Protein AF-A0A1F3PUA3-F1 (afdb_monomer_lite)

Structure (mmCIF, N/CA/C/O backbone):
data_AF-A0A1F3PUA3-F1
#
_entry.id   AF-A0A1F3PUA3-F1
#
loop_
_atom_site.group_PDB
_atom_site.id
_atom_site.type_symbol
_atom_site.label_atom_id
_atom_site.label_alt_id
_atom_site.label_comp_id
_atom_site.label_asym_id
_atom_site.label_entity_id
_atom_site.label_seq_id
_atom_site.pdbx_PDB_ins_code
_atom_site.Cartn_x
_atom_site.Cartn_y
_atom_site.Cartn_z
_atom_site.occupancy
_atom_site.B_iso_or_equiv
_atom_site.auth_seq_id
_atom_site.auth_comp_id
_atom_site.auth_asym_id
_atom_site.auth_atom_id
_atom_site.pdbx_PDB_model_num
ATOM 1 N N . MET A 1 1 ? 78.210 9.223 18.759 1.00 44.56 1 MET A N 1
ATOM 2 C CA . MET A 1 1 ? 77.740 10.626 18.873 1.00 44.56 1 MET A CA 1
ATOM 3 C C . MET A 1 1 ? 76.234 10.676 18.616 1.00 44.56 1 MET A C 1
ATOM 5 O O . MET A 1 1 ? 75.826 10.558 17.470 1.00 44.56 1 MET A O 1
ATOM 9 N N . ALA A 1 2 ? 75.398 10.806 19.652 1.00 46.25 2 ALA A N 1
ATOM 10 C CA . ALA A 1 2 ? 73.941 10.909 19.503 1.00 46.25 2 ALA A CA 1
ATOM 11 C C . ALA A 1 2 ? 73.474 12.334 19.853 1.00 46.25 2 ALA A C 1
ATOM 13 O O . ALA A 1 2 ? 73.570 12.763 21.002 1.00 46.25 2 ALA A O 1
ATOM 14 N N . LYS A 1 3 ? 72.985 13.088 18.857 1.00 49.06 3 LYS A N 1
ATOM 15 C CA . LYS A 1 3 ? 72.379 14.416 19.055 1.00 49.06 3 LYS A CA 1
ATOM 16 C C . LYS A 1 3 ? 70.993 14.249 19.696 1.00 49.06 3 LYS A C 1
ATOM 18 O O . LYS A 1 3 ? 70.053 13.816 19.034 1.00 49.06 3 LYS A O 1
ATOM 23 N N . LYS A 1 4 ? 70.856 14.621 20.975 1.00 50.34 4 LYS A N 1
ATOM 24 C CA . LYS A 1 4 ? 69.556 14.754 21.662 1.00 50.34 4 LYS A CA 1
ATOM 25 C C . LYS A 1 4 ? 68.691 15.802 20.942 1.00 50.34 4 LYS A C 1
ATOM 27 O O . LYS A 1 4 ? 69.070 16.970 20.865 1.00 50.34 4 LYS A O 1
ATOM 32 N N . LYS A 1 5 ? 67.517 15.397 20.440 1.00 51.47 5 LYS A N 1
ATOM 33 C CA . LYS A 1 5 ? 66.468 16.312 19.956 1.00 51.47 5 LYS A CA 1
ATOM 34 C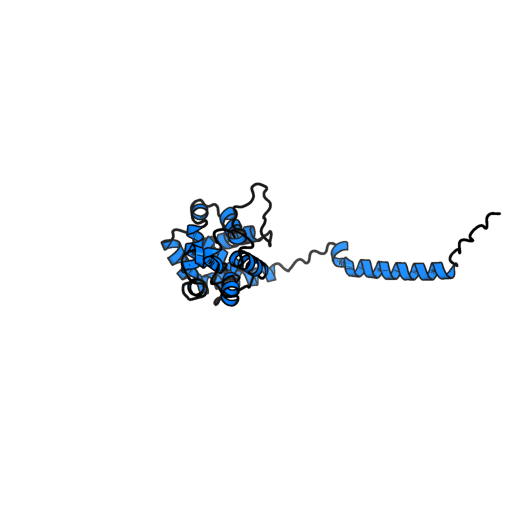 C . LYS A 1 5 ? 65.931 17.121 21.145 1.00 51.47 5 LYS A C 1
ATOM 36 O O . LYS A 1 5 ? 65.428 16.541 22.101 1.00 51.47 5 LYS A O 1
ATOM 41 N N . LYS A 1 6 ? 66.040 18.454 21.093 1.00 50.41 6 LYS A N 1
ATOM 42 C CA . LYS A 1 6 ? 65.408 19.359 22.065 1.00 50.41 6 LYS A CA 1
ATOM 43 C C . LYS A 1 6 ? 63.900 19.392 21.806 1.00 50.41 6 LYS A C 1
ATOM 45 O O . LYS A 1 6 ? 63.465 19.873 20.762 1.00 50.41 6 LYS A O 1
ATOM 50 N N . THR A 1 7 ? 63.107 18.898 22.747 1.00 54.19 7 THR A N 1
ATOM 51 C CA . THR A 1 7 ? 61.655 19.100 22.782 1.00 54.19 7 THR A CA 1
ATOM 52 C C . THR A 1 7 ? 61.362 20.565 23.113 1.00 54.19 7 THR A C 1
ATOM 54 O O . THR A 1 7 ? 61.752 21.057 24.172 1.00 54.19 7 THR A O 1
ATOM 57 N N . LYS A 1 8 ? 60.708 21.288 22.193 1.00 58.72 8 LYS A N 1
ATOM 58 C CA . LYS A 1 8 ? 60.197 22.645 22.444 1.00 58.72 8 LYS A CA 1
ATOM 59 C C . LYS A 1 8 ? 59.048 22.551 23.451 1.00 58.72 8 LYS A C 1
ATOM 61 O O . LYS A 1 8 ? 57.994 22.014 23.129 1.00 58.72 8 LYS A O 1
ATOM 66 N N . TYR A 1 9 ? 59.257 23.066 24.658 1.00 58.88 9 TYR A N 1
ATOM 67 C CA . TYR A 1 9 ? 58.189 23.256 25.636 1.00 58.88 9 TYR A CA 1
ATOM 68 C C . TYR A 1 9 ? 57.410 24.533 25.294 1.00 58.88 9 TYR A C 1
ATOM 70 O O . TYR A 1 9 ? 58.015 25.579 25.071 1.00 58.88 9 TYR A O 1
ATOM 78 N N . PHE A 1 10 ? 56.078 24.438 25.245 1.00 61.56 10 PHE A N 1
ATOM 79 C CA . PHE A 1 10 ? 55.171 25.577 25.050 1.00 61.56 10 PHE A CA 1
ATOM 80 C C . PHE A 1 10 ? 55.380 26.629 26.148 1.00 61.56 10 PHE A C 1
ATOM 82 O O . PHE A 1 10 ? 55.409 26.273 27.338 1.00 61.56 10 PHE A O 1
ATOM 89 N N . SER A 1 11 ? 55.511 27.902 25.755 1.00 73.31 11 SER A N 1
ATOM 90 C CA . SER A 1 11 ? 55.703 29.013 26.691 1.00 73.31 11 SER A CA 1
ATOM 91 C C . SER A 1 11 ? 54.452 29.227 27.551 1.00 73.31 11 SER A C 1
ATOM 93 O O . SER A 1 11 ? 53.361 28.745 27.236 1.00 73.31 11 SER A O 1
ATOM 95 N N . HIS A 1 12 ? 54.591 29.942 28.670 1.00 69.69 12 HIS A N 1
ATOM 96 C CA . HIS A 1 12 ? 53.460 30.195 29.566 1.00 69.69 12 HIS A CA 1
ATOM 97 C C . HIS A 1 12 ? 52.320 30.961 28.865 1.00 69.69 12 HIS A C 1
ATOM 99 O O . HIS A 1 12 ? 51.149 30.672 29.110 1.00 69.69 12 HIS A O 1
ATOM 105 N N . THR A 1 13 ? 52.658 31.868 27.943 1.00 72.75 13 THR A N 1
ATOM 106 C CA . THR A 1 13 ? 51.704 32.605 27.102 1.00 72.75 13 THR A CA 1
ATOM 107 C C . THR A 1 13 ? 50.962 31.672 26.145 1.00 72.75 13 THR A C 1
ATOM 109 O O . THR A 1 13 ? 49.737 31.740 26.058 1.00 72.75 13 THR A O 1
ATOM 112 N N . ASP A 1 14 ? 51.664 30.724 25.517 1.00 73.81 14 ASP A N 1
ATOM 113 C CA . ASP A 1 14 ? 51.045 29.774 24.582 1.00 73.81 14 ASP A CA 1
ATOM 114 C C . ASP A 1 14 ? 50.053 28.834 25.287 1.00 73.81 14 ASP A C 1
ATOM 116 O O . ASP A 1 14 ? 49.022 28.465 24.724 1.00 73.81 14 ASP A O 1
ATOM 120 N N . ARG A 1 15 ? 50.317 28.486 26.555 1.00 76.94 15 ARG A N 1
ATOM 121 C CA . ARG A 1 15 ? 49.386 27.690 27.375 1.00 76.94 15 ARG A CA 1
ATOM 122 C C . ARG A 1 15 ? 48.095 28.446 27.685 1.00 76.94 15 ARG A C 1
ATOM 124 O O . ARG A 1 15 ? 47.038 27.825 27.698 1.00 76.94 15 ARG A O 1
ATOM 131 N N . LYS A 1 16 ? 48.161 29.765 27.908 1.00 79.75 16 LYS A N 1
ATOM 132 C CA . LYS A 1 16 ? 46.966 30.597 28.150 1.00 79.75 16 LYS A CA 1
ATOM 133 C C . LYS A 1 16 ? 46.100 30.708 26.896 1.00 79.75 16 LYS A C 1
ATOM 135 O O . LYS A 1 16 ? 44.887 30.554 26.991 1.00 79.75 16 LYS A O 1
ATOM 140 N N . VAL A 1 17 ? 46.717 30.903 25.729 1.00 79.94 17 VAL A N 1
ATOM 141 C CA . VAL A 1 17 ? 46.001 30.955 24.441 1.00 79.94 17 VAL A CA 1
ATOM 142 C C . VAL A 1 17 ? 45.341 29.611 24.128 1.00 79.94 17 VAL A C 1
ATOM 144 O O . VAL A 1 17 ? 44.162 29.574 23.780 1.00 79.94 17 VAL A O 1
ATOM 147 N N . LEU A 1 18 ? 46.059 28.500 24.325 1.00 81.38 18 LEU A N 1
ATOM 148 C CA . LEU A 1 18 ? 45.505 27.159 24.136 1.00 81.38 18 LEU A CA 1
ATOM 149 C C . LEU A 1 18 ? 44.325 26.886 25.081 1.00 81.38 18 LEU A C 1
ATOM 151 O O . LEU A 1 18 ? 43.334 26.295 24.662 1.00 81.38 18 LEU A O 1
ATOM 155 N N . PHE A 1 19 ? 44.410 27.348 26.332 1.00 84.00 19 PHE A N 1
ATOM 156 C CA . PHE A 1 19 ? 43.325 27.207 27.300 1.00 84.00 19 PHE A CA 1
ATOM 157 C C . PHE A 1 19 ? 42.081 27.992 26.868 1.00 84.00 19 PHE A C 1
ATOM 159 O O . PHE A 1 19 ? 40.993 27.435 26.865 1.00 84.00 19 PHE A O 1
ATOM 166 N N . ILE A 1 20 ? 42.236 29.244 26.422 1.00 86.44 20 ILE A N 1
ATOM 167 C CA . ILE A 1 20 ? 41.118 30.061 25.917 1.00 86.44 20 ILE A CA 1
ATOM 168 C C . ILE A 1 20 ? 40.450 29.391 24.708 1.00 86.44 20 ILE A C 1
ATOM 170 O O . ILE A 1 20 ? 39.224 29.290 24.667 1.00 86.44 20 ILE A O 1
ATOM 174 N N . LEU A 1 21 ? 41.239 28.890 23.752 1.00 84.94 21 LEU A N 1
ATOM 175 C CA . LEU A 1 21 ? 40.714 28.195 22.573 1.00 84.94 21 LEU A CA 1
ATOM 176 C C . LEU A 1 21 ? 39.952 26.918 22.949 1.00 84.94 21 LEU A C 1
ATOM 178 O O . LEU A 1 21 ? 38.861 26.688 22.431 1.00 84.94 21 LEU A O 1
ATOM 182 N N . LEU A 1 22 ? 40.481 26.123 23.884 1.00 87.19 22 LEU A N 1
ATOM 183 C CA . LEU A 1 22 ? 39.793 24.934 24.395 1.00 87.19 22 LEU A CA 1
ATOM 184 C C . LEU A 1 22 ? 38.467 25.286 25.073 1.00 87.19 22 LEU A C 1
ATOM 186 O O . LEU A 1 22 ? 37.475 24.598 24.842 1.00 87.19 22 LEU A O 1
ATOM 190 N N . THR A 1 23 ? 38.416 26.369 25.852 1.00 84.12 23 THR A N 1
ATOM 191 C CA . THR A 1 23 ? 37.178 26.812 26.508 1.00 84.12 23 THR A CA 1
ATOM 192 C C . THR A 1 23 ? 36.130 27.259 25.491 1.00 84.12 23 THR A C 1
ATOM 194 O O . THR A 1 23 ? 34.966 26.897 25.626 1.00 84.12 23 THR A O 1
ATOM 197 N N . ILE A 1 24 ? 36.526 27.990 24.443 1.00 86.19 24 ILE A N 1
ATOM 198 C CA . ILE A 1 24 ? 35.606 28.416 23.373 1.00 86.19 24 ILE A CA 1
ATOM 199 C C . ILE A 1 24 ? 35.041 27.200 22.631 1.00 86.19 24 ILE A C 1
ATOM 201 O O . ILE A 1 24 ? 33.831 27.125 22.419 1.00 86.19 24 ILE A O 1
ATOM 205 N N . VAL A 1 25 ? 35.891 26.227 22.284 1.00 87.06 25 VAL A N 1
ATOM 206 C CA . VAL A 1 25 ? 35.454 24.979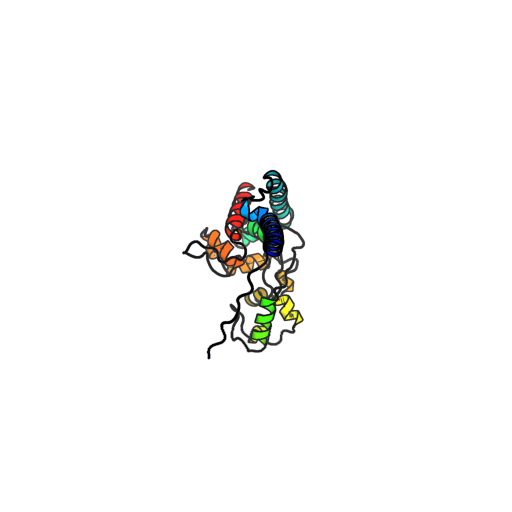 21.635 1.00 87.06 25 VAL A CA 1
ATOM 207 C C . VAL A 1 25 ? 34.502 24.202 22.543 1.00 87.06 25 VAL A C 1
ATOM 209 O O . VAL A 1 25 ? 33.465 23.742 22.076 1.00 87.06 25 VAL A O 1
ATOM 212 N N . LEU A 1 26 ? 34.807 24.095 23.839 1.00 84.25 26 LEU A N 1
ATOM 213 C CA . LEU A 1 26 ? 33.941 23.418 24.804 1.00 84.25 26 LEU A CA 1
ATOM 214 C C . LEU A 1 26 ? 32.567 24.098 24.900 1.00 84.25 26 LEU A C 1
ATOM 216 O O . LEU A 1 26 ? 31.550 23.411 24.882 1.00 84.25 26 LEU A O 1
ATOM 220 N N . VAL A 1 27 ? 32.526 25.433 24.952 1.00 85.06 27 VAL A N 1
ATOM 221 C CA . VAL A 1 27 ? 31.271 26.202 24.972 1.00 85.06 27 VAL A CA 1
ATOM 222 C C . VAL A 1 27 ? 30.464 25.962 23.697 1.00 85.06 27 VAL A C 1
ATOM 224 O O . VAL A 1 27 ? 29.263 25.722 23.792 1.00 85.06 27 VAL A O 1
ATOM 227 N N . PHE A 1 28 ? 31.109 25.958 22.527 1.00 80.94 28 PHE A N 1
ATOM 228 C CA . PHE A 1 28 ? 30.441 25.668 21.255 1.00 80.94 28 PHE A CA 1
ATOM 229 C C . PHE A 1 28 ? 29.866 24.251 21.218 1.00 80.94 28 PHE A C 1
ATOM 231 O O . PHE A 1 28 ? 28.703 24.066 20.877 1.00 80.94 28 PHE A O 1
ATOM 238 N N . VAL A 1 29 ? 30.647 23.254 21.645 1.00 82.00 29 VAL A N 1
ATOM 239 C CA . VAL A 1 29 ? 30.196 21.857 21.709 1.00 82.00 29 VAL A CA 1
ATOM 240 C C . VAL A 1 29 ? 29.019 21.707 22.673 1.00 82.00 29 VAL A C 1
ATOM 242 O O . VAL A 1 29 ? 28.049 21.033 22.337 1.00 82.00 29 VAL A O 1
ATOM 245 N N . VAL A 1 30 ? 29.060 22.344 23.847 1.00 80.75 30 VAL A N 1
ATOM 246 C CA . VAL A 1 30 ? 27.952 22.296 24.816 1.00 80.75 30 VAL A CA 1
ATOM 247 C C . VAL A 1 30 ? 26.714 23.025 24.295 1.00 80.75 30 VAL A C 1
ATOM 249 O O . VAL A 1 30 ? 25.604 22.555 24.527 1.00 80.75 30 VAL A O 1
ATOM 252 N N . TYR A 1 31 ? 26.884 24.141 23.584 1.00 78.06 31 TYR A N 1
ATOM 253 C CA . TYR A 1 31 ? 25.777 24.893 22.998 1.00 78.06 31 TYR A CA 1
ATOM 254 C C . TYR A 1 31 ? 25.091 24.110 21.870 1.00 78.06 31 TYR A C 1
ATOM 256 O O . TYR A 1 31 ? 23.879 23.904 21.930 1.00 78.06 31 TYR A O 1
ATOM 264 N N . ASP A 1 32 ? 25.858 23.595 20.906 1.00 74.06 32 ASP A N 1
ATOM 265 C CA . ASP A 1 32 ? 25.320 22.823 19.776 1.00 74.06 32 ASP A CA 1
ATOM 266 C C . ASP A 1 32 ? 24.698 21.495 20.222 1.00 74.06 32 ASP A C 1
ATOM 268 O O . ASP A 1 32 ? 23.743 21.011 19.618 1.00 74.06 32 ASP A O 1
ATOM 272 N N . ASN A 1 33 ? 25.202 20.912 21.313 1.00 73.38 33 ASN A N 1
ATOM 273 C CA . ASN A 1 33 ? 24.671 19.671 21.874 1.00 73.38 33 ASN A CA 1
ATOM 274 C C . ASN A 1 33 ? 23.756 19.910 23.079 1.00 73.38 33 ASN A C 1
ATOM 276 O O . ASN A 1 33 ? 23.458 18.960 23.803 1.00 73.38 33 ASN A O 1
ATOM 280 N N . ARG A 1 34 ? 23.291 21.144 23.315 1.00 72.88 34 ARG A N 1
ATOM 281 C CA . ARG A 1 34 ? 22.462 21.484 24.482 1.00 72.88 34 ARG A CA 1
ATOM 282 C C . ARG A 1 34 ? 21.206 20.614 24.550 1.00 72.88 34 ARG A C 1
ATOM 284 O O . ARG A 1 34 ? 20.893 20.069 25.603 1.00 72.88 34 ARG A O 1
ATOM 291 N N . ASP A 1 35 ? 20.524 20.418 23.428 1.00 66.38 35 ASP A N 1
ATOM 292 C CA . ASP A 1 35 ? 19.294 19.618 23.386 1.00 66.38 35 ASP A CA 1
ATOM 293 C C . ASP A 1 35 ? 19.549 18.137 23.727 1.00 66.38 35 ASP A C 1
ATOM 295 O O . ASP A 1 35 ? 18.724 17.491 24.375 1.00 66.38 35 ASP A O 1
ATOM 299 N N . PHE A 1 36 ? 20.725 17.619 23.357 1.00 66.62 36 PHE A N 1
ATOM 300 C CA . PHE A 1 36 ? 21.162 16.256 23.658 1.00 66.62 36 PHE A CA 1
ATOM 301 C C . PHE A 1 36 ? 21.650 16.104 25.110 1.00 66.62 36 PHE A C 1
ATOM 303 O O . PHE A 1 36 ? 21.267 15.155 25.791 1.00 66.62 36 PHE A O 1
ATOM 310 N N . LEU A 1 37 ? 22.453 17.053 25.606 1.00 60.53 37 LEU A N 1
ATOM 311 C CA . LEU A 1 37 ? 23.046 17.032 26.951 1.00 60.53 37 LEU A CA 1
ATOM 312 C C . LEU A 1 37 ? 22.021 17.282 28.062 1.00 60.53 37 LEU A C 1
ATOM 314 O O . LEU A 1 37 ? 22.136 16.699 29.137 1.00 60.53 37 LEU A O 1
ATOM 318 N N . PHE A 1 38 ? 21.017 18.126 27.814 1.00 66.75 38 PHE A N 1
ATOM 319 C CA . PHE A 1 38 ? 20.000 18.479 28.810 1.00 66.75 38 PHE A CA 1
ATOM 320 C C . PHE A 1 38 ? 18.704 17.670 28.677 1.00 66.75 38 PHE A C 1
ATOM 322 O O . PHE A 1 38 ? 17.735 17.957 29.376 1.00 66.75 38 PHE A O 1
ATOM 329 N N . GLY A 1 39 ? 18.674 16.651 27.808 1.00 51.25 39 GLY A N 1
ATOM 330 C CA . GLY A 1 39 ? 17.552 15.714 27.717 1.00 51.25 39 GLY A CA 1
ATOM 331 C C . GLY A 1 39 ? 16.205 16.384 27.432 1.00 51.25 39 GLY A C 1
ATOM 332 O O . GLY A 1 39 ? 15.164 15.861 27.837 1.00 51.25 39 GLY A O 1
ATOM 333 N N . ILE A 1 40 ? 16.205 17.535 26.750 1.00 50.94 40 ILE A N 1
ATOM 334 C CA . ILE A 1 40 ? 14.978 18.255 26.413 1.00 50.94 40 ILE A CA 1
ATOM 335 C C . ILE A 1 40 ? 14.295 17.481 25.284 1.00 50.94 40 ILE A C 1
ATOM 337 O O . ILE A 1 40 ? 14.482 17.747 24.097 1.00 50.94 40 ILE A O 1
ATOM 341 N N . LYS A 1 41 ? 13.463 16.499 25.646 1.00 50.06 41 LYS A N 1
ATOM 342 C CA . LYS A 1 41 ? 12.400 16.041 24.750 1.00 50.06 41 LYS A CA 1
ATOM 343 C C . LYS A 1 41 ? 11.561 17.275 24.435 1.00 50.06 41 LYS A C 1
ATOM 345 O O . LYS A 1 41 ? 10.916 17.808 25.332 1.00 50.06 41 LYS A O 1
ATOM 350 N N . LYS A 1 42 ? 11.545 17.726 23.177 1.00 47.06 42 LYS A N 1
ATOM 351 C CA . LYS A 1 42 ? 10.501 18.640 22.700 1.00 47.06 42 LYS A CA 1
ATOM 352 C C . LYS A 1 42 ? 9.158 17.943 22.912 1.00 47.06 42 LYS A C 1
ATOM 354 O O . LYS A 1 42 ? 8.743 17.118 22.101 1.00 47.06 42 LYS A O 1
ATOM 359 N N . THR A 1 43 ? 8.501 18.223 24.029 1.00 49.25 43 THR A N 1
ATOM 360 C CA . THR A 1 43 ? 7.109 17.850 24.239 1.00 49.25 43 THR A CA 1
ATOM 361 C C . THR A 1 43 ? 6.289 18.786 23.372 1.00 49.25 43 THR A C 1
ATOM 363 O O . THR A 1 43 ? 6.074 19.942 23.726 1.00 49.25 43 THR A O 1
ATOM 366 N N . VAL A 1 44 ? 5.904 18.298 22.193 1.00 50.06 44 VAL A N 1
ATOM 367 C CA . VAL A 1 44 ? 4.861 18.936 21.388 1.00 50.06 44 VAL A CA 1
ATOM 368 C C . VAL A 1 44 ? 3.616 19.034 22.279 1.00 50.06 44 VAL A C 1
ATOM 370 O O . VAL A 1 44 ? 3.234 18.007 22.851 1.00 50.06 44 VAL A O 1
ATOM 373 N N . PRO A 1 45 ? 3.026 20.229 22.455 1.00 42.88 45 PRO A N 1
ATOM 374 C CA . PRO A 1 45 ? 1.877 20.403 23.326 1.00 42.88 45 PRO A CA 1
ATOM 375 C C . PRO A 1 45 ? 0.732 19.479 22.897 1.00 42.88 45 PRO A C 1
ATOM 377 O O . PRO A 1 45 ? 0.407 19.351 21.717 1.00 42.88 45 PRO A O 1
ATOM 380 N N . GLU A 1 46 ? 0.121 18.816 23.875 1.00 47.78 46 GLU A N 1
ATOM 381 C CA . GLU A 1 46 ? -0.933 17.805 23.700 1.00 47.78 46 GLU A CA 1
ATOM 382 C C . GLU A 1 46 ? -2.157 18.349 22.931 1.00 47.78 46 GLU A C 1
ATOM 384 O O . GLU A 1 46 ? -2.865 17.615 22.243 1.00 47.78 46 GLU A O 1
ATOM 389 N N . THR A 1 47 ? -2.342 19.669 22.963 1.00 42.09 47 THR A N 1
ATOM 390 C CA . THR A 1 47 ? -3.392 20.416 22.263 1.00 42.09 47 THR A CA 1
ATOM 391 C C . THR A 1 47 ? -3.187 20.504 20.744 1.00 42.09 47 THR A C 1
ATOM 393 O O . THR A 1 47 ? -4.171 20.444 20.008 1.00 42.09 47 THR A O 1
ATOM 396 N N . GLU A 1 48 ? -1.948 20.551 20.238 1.00 44.19 48 GLU A N 1
ATOM 397 C CA . GLU A 1 48 ? -1.677 20.522 18.785 1.00 44.19 48 GLU A CA 1
ATOM 398 C C . GLU A 1 48 ? -1.885 19.123 18.185 1.00 44.19 48 GLU A C 1
ATOM 400 O O . GLU A 1 48 ? -2.274 18.988 17.022 1.00 44.19 48 GLU A O 1
ATOM 405 N N . LYS A 1 49 ? -1.691 18.064 18.983 1.00 45.44 49 LYS A N 1
ATOM 406 C CA . LYS A 1 49 ? -1.973 16.681 18.563 1.00 45.44 49 LYS A CA 1
ATOM 407 C C . LYS A 1 49 ? -3.466 16.433 18.331 1.00 45.44 49 LYS A C 1
ATOM 409 O O . LYS A 1 49 ? -3.811 15.730 17.383 1.00 45.44 49 LYS A O 1
ATOM 414 N N . ASN A 1 50 ? -4.339 17.012 19.158 1.00 45.00 50 ASN A N 1
ATOM 415 C CA . ASN A 1 50 ? -5.785 16.788 19.063 1.00 45.00 50 ASN A CA 1
ATOM 416 C C . ASN A 1 50 ? -6.436 17.527 17.882 1.00 45.00 50 ASN A C 1
ATOM 418 O O . ASN A 1 50 ? -7.269 16.943 17.192 1.00 45.00 50 ASN A O 1
ATOM 422 N N . TYR A 1 51 ? -5.996 18.751 17.564 1.00 42.06 51 TYR A N 1
ATOM 423 C CA . TYR A 1 51 ? -6.593 19.552 16.481 1.00 42.06 51 TYR A CA 1
ATOM 424 C C . TYR A 1 51 ? -6.384 18.937 15.077 1.00 42.06 51 TYR A C 1
ATOM 426 O O . TYR A 1 51 ? -7.198 19.113 14.166 1.00 42.06 51 TYR A O 1
ATOM 434 N N . ASN A 1 52 ? -5.310 18.159 14.893 1.00 59.97 52 ASN A N 1
ATOM 435 C CA . ASN A 1 52 ? -4.998 17.501 13.619 1.00 59.97 52 ASN A CA 1
ATOM 436 C C . ASN A 1 52 ? -5.595 16.081 13.502 1.00 59.97 52 ASN A C 1
ATOM 438 O O . ASN A 1 52 ? -5.763 15.560 12.400 1.00 59.97 52 ASN A O 1
ATOM 442 N N . HIS A 1 53 ? -5.930 15.439 14.627 1.00 60.50 53 HIS A N 1
ATOM 443 C CA . HIS A 1 53 ? -6.476 14.077 14.632 1.00 60.50 53 HIS A CA 1
ATOM 444 C C . HIS A 1 53 ? -7.982 14.036 14.377 1.00 60.50 53 HIS A C 1
ATOM 446 O O . HIS A 1 53 ? -8.429 13.248 13.543 1.00 60.50 53 HIS A O 1
ATOM 452 N N . GLU A 1 54 ? -8.754 14.912 15.021 1.00 61.44 54 GLU A N 1
ATOM 453 C CA . GLU A 1 54 ? -10.196 15.020 14.767 1.00 61.44 54 GLU A CA 1
ATOM 454 C C . GLU A 1 54 ? -10.459 15.440 13.312 1.00 61.44 54 GLU A C 1
ATOM 456 O O . GLU A 1 54 ? -11.288 14.854 12.614 1.00 61.44 54 GLU A O 1
ATOM 461 N N . SER A 1 55 ? -9.651 16.371 12.795 1.00 83.56 55 SER A N 1
ATOM 462 C CA . SER A 1 55 ? -9.700 16.759 11.384 1.00 83.56 55 SER A CA 1
ATOM 463 C C . SER A 1 55 ? -9.273 15.633 10.436 1.00 83.56 55 SER A C 1
ATOM 465 O O . SER A 1 55 ? -9.843 15.521 9.354 1.00 83.56 55 SER A O 1
ATOM 467 N N . LEU A 1 56 ? -8.336 14.753 10.815 1.00 92.94 56 LEU A N 1
ATOM 468 C CA . LEU A 1 56 ? -7.952 13.584 10.014 1.00 92.94 56 LEU A CA 1
ATOM 469 C C . LEU A 1 56 ? -9.082 12.555 9.893 1.00 92.94 56 LEU A C 1
ATOM 471 O O . LEU A 1 56 ? -9.380 12.106 8.780 1.00 92.94 56 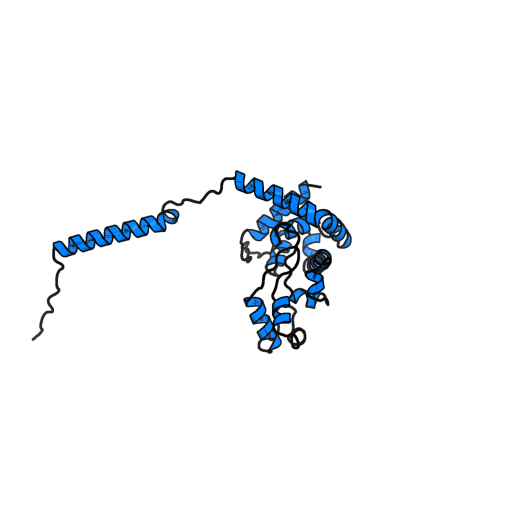LEU A O 1
ATOM 475 N N . ILE A 1 57 ? -9.690 12.183 11.018 1.00 94.75 57 ILE A N 1
ATOM 476 C CA . ILE A 1 57 ? -10.778 11.203 11.061 1.00 94.75 57 ILE A CA 1
ATOM 477 C C . ILE A 1 57 ? -11.984 11.731 10.275 1.00 94.75 57 ILE A C 1
ATOM 479 O O . ILE A 1 57 ? -12.422 11.079 9.325 1.00 94.75 57 ILE A O 1
ATOM 483 N N . ASN A 1 58 ? -12.429 12.956 10.577 1.00 94.50 58 ASN A N 1
ATOM 484 C CA . ASN A 1 58 ? -13.566 13.588 9.902 1.00 94.50 58 ASN A CA 1
ATOM 485 C C . ASN A 1 58 ? -13.325 13.747 8.397 1.00 94.50 58 ASN A C 1
ATOM 487 O O . ASN A 1 58 ? -14.208 13.462 7.591 1.00 94.50 58 ASN A O 1
ATOM 491 N N . ARG A 1 59 ? -12.113 14.146 7.992 1.00 95.62 59 ARG A N 1
ATOM 492 C CA . ARG A 1 59 ? -11.745 14.267 6.574 1.00 95.62 59 ARG A CA 1
ATOM 493 C C . ARG A 1 59 ? -11.763 12.921 5.857 1.00 95.62 59 ARG A C 1
ATOM 495 O O . ARG A 1 59 ? -12.233 12.846 4.725 1.00 95.62 59 ARG A O 1
ATOM 502 N N . THR A 1 60 ? -11.253 11.868 6.491 1.00 97.38 60 THR A N 1
ATOM 503 C CA . THR A 1 60 ? -11.256 10.518 5.908 1.00 97.38 60 THR A CA 1
ATOM 504 C C . THR A 1 60 ? -12.683 10.013 5.731 1.00 97.38 60 THR A C 1
ATOM 506 O O . THR A 1 60 ? -13.030 9.524 4.654 1.00 97.38 60 THR A O 1
ATOM 509 N N . GLU A 1 61 ? -13.521 10.195 6.752 1.00 96.75 61 GLU A N 1
ATOM 510 C CA . GLU A 1 61 ? -14.934 9.824 6.708 1.00 96.75 61 GLU A CA 1
ATOM 511 C C . GLU A 1 61 ? -15.675 10.593 5.607 1.00 96.75 61 GLU A C 1
ATOM 513 O O . GLU A 1 61 ? -16.335 9.991 4.762 1.00 96.75 61 GLU A O 1
ATOM 518 N N . HIS A 1 62 ? -15.479 11.912 5.538 1.00 96.44 62 HIS A N 1
ATOM 519 C CA . HIS A 1 62 ? -16.100 12.767 4.530 1.00 96.44 62 HIS A CA 1
ATOM 520 C C . HIS A 1 62 ? -15.703 12.387 3.094 1.00 96.44 62 HIS A C 1
ATOM 522 O O . HIS A 1 62 ? -16.558 12.286 2.215 1.00 96.44 62 HIS A O 1
ATOM 528 N N . ASN A 1 63 ? -14.410 12.158 2.844 1.00 96.69 63 ASN A N 1
ATOM 529 C CA . ASN A 1 63 ? -13.896 11.956 1.486 1.00 96.69 63 ASN A CA 1
ATOM 530 C C . ASN A 1 63 ? -14.061 10.527 0.957 1.00 96.69 63 ASN A C 1
ATOM 532 O O . ASN A 1 63 ? -14.167 10.335 -0.264 1.00 96.69 63 ASN A O 1
ATOM 536 N N . TYR A 1 64 ? -14.024 9.540 1.856 1.00 97.69 64 TYR A N 1
ATOM 537 C CA . TYR A 1 64 ? -13.907 8.126 1.501 1.00 97.69 64 TYR A CA 1
ATOM 538 C C . TYR A 1 64 ? -14.862 7.204 2.266 1.00 97.69 64 TYR A C 1
ATOM 540 O O . TYR A 1 64 ? -15.076 6.083 1.812 1.00 97.69 64 TYR A O 1
ATOM 548 N N . GLY A 1 65 ? -15.454 7.645 3.382 1.00 97.31 65 GLY A N 1
ATOM 549 C CA . GLY A 1 65 ? -16.186 6.793 4.325 1.00 97.31 65 GLY A CA 1
ATOM 550 C C . GLY A 1 65 ? -17.280 5.956 3.671 1.00 97.31 65 GLY A C 1
ATOM 551 O O . GLY A 1 65 ? -17.197 4.730 3.673 1.00 97.31 65 GLY A O 1
ATOM 552 N N . LYS A 1 66 ? -18.232 6.615 2.996 1.00 97.56 66 LYS A N 1
ATOM 553 C CA . LYS A 1 66 ? -19.365 5.952 2.323 1.00 97.56 66 LYS A CA 1
ATOM 554 C C . LYS A 1 66 ? -18.932 4.912 1.284 1.00 97.56 66 LYS A C 1
ATOM 556 O O . LYS A 1 66 ? -19.539 3.850 1.170 1.00 97.56 66 LYS A O 1
ATOM 561 N N . GLU A 1 67 ? -17.908 5.225 0.494 1.00 98.25 67 GLU A N 1
ATOM 562 C CA . GLU A 1 67 ? -17.429 4.316 -0.548 1.00 98.25 67 GLU A CA 1
ATOM 563 C C . GLU A 1 67 ? -16.637 3.149 0.047 1.00 98.25 67 GLU A C 1
ATOM 565 O O . GLU A 1 67 ? -16.824 2.007 -0.379 1.00 98.25 67 GLU A O 1
ATOM 570 N N . ILE A 1 68 ? -15.822 3.415 1.073 1.00 98.44 68 ILE A N 1
ATOM 571 C CA . ILE A 1 68 ? -15.133 2.375 1.835 1.00 98.44 68 ILE A CA 1
ATOM 572 C C . ILE A 1 68 ? -16.144 1.444 2.493 1.00 98.44 68 ILE A C 1
ATOM 574 O O . ILE A 1 68 ? -15.959 0.242 2.392 1.00 98.44 68 ILE A O 1
ATOM 578 N N . ASP A 1 69 ? -17.209 1.946 3.117 1.00 98.44 69 ASP A N 1
ATOM 579 C CA . ASP A 1 69 ? -18.200 1.097 3.790 1.00 98.44 69 ASP A CA 1
ATOM 580 C C . ASP A 1 69 ? -18.902 0.156 2.804 1.00 98.44 69 ASP A C 1
ATOM 582 O O . ASP A 1 69 ? -19.026 -1.043 3.070 1.00 98.44 69 ASP A O 1
ATOM 586 N N . ARG A 1 70 ? -19.280 0.668 1.625 1.00 98.56 70 ARG A N 1
ATOM 587 C CA . ARG A 1 70 ? -19.852 -0.153 0.547 1.00 98.56 70 ARG A CA 1
ATOM 588 C C . ARG A 1 70 ? -18.880 -1.250 0.104 1.00 98.56 70 ARG A C 1
ATOM 590 O O . ARG A 1 70 ? -19.233 -2.427 0.106 1.00 98.56 70 ARG A O 1
ATOM 597 N N . LEU A 1 71 ? -17.655 -0.871 -0.259 1.00 98.62 71 LEU A N 1
ATOM 598 C CA . LEU A 1 71 ? -16.646 -1.805 -0.766 1.00 98.62 71 LEU A CA 1
ATOM 599 C C . LEU A 1 71 ? -16.185 -2.794 0.313 1.00 98.62 71 LEU A C 1
ATOM 601 O O . LEU A 1 71 ? -15.974 -3.969 0.035 1.00 98.62 71 LEU A O 1
ATOM 605 N N . ALA A 1 72 ? -16.073 -2.350 1.561 1.00 98.50 72 ALA A N 1
ATOM 606 C CA . ALA A 1 72 ? -15.791 -3.206 2.704 1.00 98.50 72 ALA A CA 1
ATOM 607 C C . ALA A 1 72 ? -16.853 -4.301 2.845 1.00 98.50 72 ALA A C 1
ATOM 609 O O . ALA A 1 72 ? -16.493 -5.456 3.055 1.00 98.50 72 ALA A O 1
ATOM 610 N N . GLY A 1 73 ? -18.135 -3.961 2.664 1.00 98.38 73 GLY A N 1
ATOM 611 C CA . GLY A 1 73 ? -19.228 -4.932 2.610 1.00 98.38 73 GLY A CA 1
ATOM 612 C C . GLY A 1 73 ? -19.079 -5.926 1.456 1.00 98.38 73 GLY A C 1
ATOM 613 O O . GLY A 1 73 ? -19.126 -7.132 1.685 1.00 98.38 73 GLY A O 1
ATOM 614 N N . GLU A 1 74 ? -18.823 -5.437 0.239 1.00 98.44 74 GLU A N 1
ATOM 615 C CA . GLU A 1 74 ? -18.663 -6.271 -0.968 1.00 98.44 74 GLU A CA 1
ATOM 616 C C . GLU A 1 74 ? -17.505 -7.268 -0.859 1.00 98.44 74 GLU A C 1
ATOM 618 O O . GLU A 1 74 ? -17.648 -8.438 -1.208 1.00 98.44 74 GLU A O 1
ATOM 623 N N . PHE A 1 75 ? -16.362 -6.822 -0.337 1.00 98.31 75 PHE A N 1
ATOM 624 C CA . PHE A 1 75 ? -15.200 -7.679 -0.126 1.00 98.31 75 PHE A CA 1
ATOM 625 C C . PHE A 1 75 ? -15.243 -8.400 1.228 1.00 98.31 75 PHE A C 1
ATOM 627 O O . PHE A 1 75 ? -14.370 -9.216 1.494 1.00 98.31 75 PHE A O 1
ATOM 634 N N . GLY A 1 76 ? -16.201 -8.134 2.119 1.00 98.31 76 GLY A N 1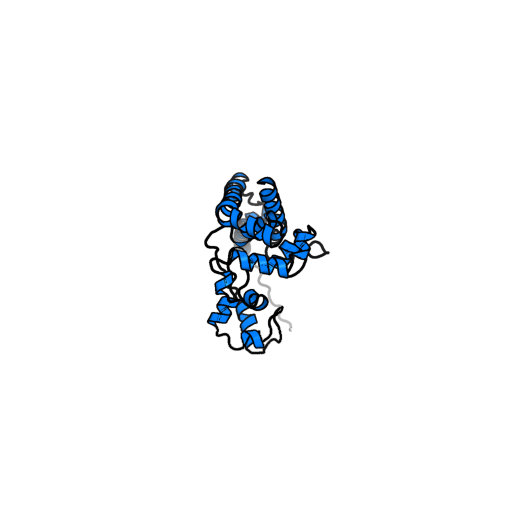
ATOM 635 C CA . GLY A 1 76 ? -16.255 -8.681 3.484 1.00 98.31 76 GLY A CA 1
ATOM 636 C C . GLY A 1 76 ? -15.064 -8.292 4.381 1.00 98.31 76 GLY A C 1
ATOM 637 O O . GLY A 1 76 ? -14.643 -9.080 5.234 1.00 98.31 76 GLY A O 1
ATOM 638 N N . LEU A 1 77 ? -14.460 -7.127 4.150 1.00 98.56 77 LEU A N 1
ATOM 639 C CA . LEU A 1 77 ? -13.308 -6.625 4.902 1.00 98.56 77 LEU A CA 1
ATOM 640 C C . LEU A 1 77 ? -13.736 -5.628 5.997 1.00 98.56 77 LEU A C 1
ATOM 642 O O . LEU A 1 77 ? -14.795 -5.013 5.893 1.00 98.56 77 LEU A O 1
ATOM 646 N N . PRO A 1 78 ? -12.929 -5.411 7.052 1.00 98.38 78 PRO A N 1
ATOM 647 C CA . PRO A 1 78 ? -13.262 -4.445 8.094 1.00 98.38 78 PRO A CA 1
ATOM 648 C C . PRO A 1 78 ? -13.141 -3.006 7.576 1.00 98.38 78 PRO A C 1
ATOM 650 O O . PRO A 1 78 ? -12.038 -2.517 7.328 1.00 98.38 78 PRO A O 1
ATOM 653 N N . ALA A 1 79 ? -14.267 -2.295 7.474 1.00 98.44 79 ALA A N 1
ATOM 654 C CA . ALA A 1 79 ? -14.284 -0.903 7.018 1.00 98.44 79 ALA A CA 1
ATOM 655 C C . ALA A 1 79 ? -13.387 0.015 7.868 1.00 98.44 79 ALA A C 1
ATOM 657 O O . ALA A 1 79 ? -12.640 0.821 7.324 1.00 98.44 79 ALA A O 1
ATOM 658 N N . ALA A 1 80 ? -13.385 -0.162 9.194 1.00 98.44 80 ALA A N 1
ATOM 659 C CA . ALA A 1 80 ? -12.559 0.634 10.103 1.00 98.44 80 ALA A CA 1
ATOM 660 C C . ALA A 1 80 ? -11.054 0.482 9.826 1.00 98.44 80 ALA A C 1
ATOM 662 O O . ALA A 1 80 ? -10.321 1.467 9.865 1.00 98.44 80 ALA A O 1
ATOM 663 N N . TYR A 1 81 ? -10.599 -0.726 9.472 1.00 98.69 81 TYR A N 1
ATOM 664 C CA . TYR A 1 81 ? -9.217 -0.952 9.047 1.00 98.69 81 TYR A CA 1
ATOM 665 C C . TYR A 1 81 ? -8.905 -0.189 7.753 1.00 98.69 81 TYR A C 1
ATOM 667 O O . TYR A 1 81 ? -7.880 0.481 7.660 1.00 98.69 81 TYR A O 1
ATOM 675 N N . LEU A 1 82 ? -9.796 -0.258 6.759 1.00 98.75 82 LEU A N 1
ATOM 676 C CA . LEU A 1 82 ? -9.601 0.415 5.472 1.00 98.75 82 LEU A CA 1
ATOM 677 C C . LEU A 1 82 ? -9.575 1.945 5.623 1.00 98.75 82 LEU A C 1
ATOM 679 O O . LEU A 1 82 ? -8.699 2.592 5.052 1.00 98.75 82 LEU A O 1
ATOM 683 N N . LYS A 1 83 ? -10.472 2.519 6.435 1.00 98.56 83 LYS A N 1
ATOM 684 C CA . LYS A 1 83 ? -10.475 3.957 6.763 1.00 98.56 83 LYS A CA 1
ATOM 685 C C . LYS A 1 83 ? -9.191 4.363 7.491 1.00 98.56 83 LYS A C 1
ATOM 687 O O . LYS A 1 83 ? -8.545 5.332 7.099 1.00 98.56 83 LYS A O 1
ATOM 692 N N . ALA A 1 84 ? -8.764 3.583 8.485 1.00 98.31 84 ALA A N 1
ATOM 693 C CA . ALA A 1 84 ? -7.508 3.817 9.198 1.00 98.31 84 ALA A CA 1
ATOM 694 C C . ALA A 1 84 ? -6.291 3.790 8.269 1.00 98.31 84 ALA A C 1
ATOM 696 O O . ALA A 1 84 ? -5.399 4.629 8.391 1.00 98.31 84 ALA A O 1
ATOM 697 N N . LEU A 1 85 ? -6.273 2.863 7.314 1.00 98.50 85 LEU A N 1
ATOM 698 C CA . LEU A 1 85 ? -5.202 2.769 6.337 1.00 98.50 85 LEU A CA 1
ATOM 699 C C . LEU A 1 85 ? -5.175 3.985 5.401 1.00 98.50 85 LEU A C 1
ATOM 701 O O . LEU A 1 85 ? -4.117 4.570 5.215 1.00 98.50 85 LEU A O 1
ATOM 705 N N . VAL A 1 86 ? -6.321 4.441 4.888 1.00 98.38 86 VAL A N 1
ATOM 706 C CA . VAL A 1 86 ? -6.397 5.684 4.090 1.00 98.38 86 VAL A CA 1
ATOM 707 C C . VAL A 1 86 ? -5.935 6.907 4.890 1.00 98.38 86 VAL A C 1
ATOM 709 O O . VAL A 1 86 ? -5.221 7.771 4.373 1.00 98.38 86 VAL A O 1
ATOM 712 N N . ALA A 1 87 ? -6.307 6.980 6.169 1.00 97.50 87 ALA A N 1
ATOM 713 C CA . ALA A 1 87 ? -5.848 8.037 7.061 1.00 97.50 87 ALA A CA 1
ATOM 714 C C . ALA A 1 87 ? -4.319 8.009 7.254 1.00 97.50 87 ALA A C 1
ATOM 716 O O . ALA A 1 87 ? -3.698 9.068 7.277 1.00 97.50 87 ALA A O 1
ATOM 717 N N . LEU A 1 88 ? -3.697 6.829 7.344 1.00 96.19 88 LEU A N 1
ATOM 718 C CA . LEU A 1 88 ? -2.237 6.700 7.421 1.00 96.19 88 LEU A CA 1
ATOM 719 C C . LEU A 1 88 ? -1.531 7.040 6.106 1.00 96.19 88 LEU A C 1
ATOM 721 O O . LEU A 1 88 ? -0.515 7.732 6.116 1.00 96.19 88 LEU A O 1
ATOM 725 N N . GLU A 1 89 ? -2.044 6.526 4.991 1.00 96.88 89 GLU A N 1
ATOM 726 C CA . GLU A 1 89 ? -1.341 6.536 3.707 1.00 96.88 89 GLU A CA 1
ATOM 727 C C . GLU A 1 89 ? -1.460 7.878 2.981 1.00 96.88 89 GLU A C 1
ATOM 729 O O . GLU A 1 89 ? -0.509 8.341 2.350 1.00 96.88 89 GLU A O 1
ATOM 734 N N . CYS A 1 90 ? -2.615 8.542 3.075 1.00 95.56 90 CYS A N 1
ATOM 735 C CA . CYS A 1 90 ? -2.842 9.807 2.376 1.00 95.56 90 CYS A CA 1
ATOM 736 C C . CYS A 1 90 ? -3.454 10.900 3.254 1.00 95.56 90 CYS A C 1
ATOM 738 O O . CYS A 1 90 ? -3.948 11.903 2.730 1.00 95.56 90 CYS A O 1
ATOM 740 N N . SER A 1 91 ? -3.463 10.725 4.578 1.00 95.62 91 SER A N 1
ATOM 741 C CA . SER A 1 91 ? -4.072 11.672 5.519 1.00 95.62 91 SER A CA 1
ATOM 742 C C . SER A 1 91 ? -5.558 11.937 5.242 1.00 95.62 91 SER A C 1
ATOM 744 O O . SER A 1 91 ? -6.060 13.010 5.570 1.00 95.62 91 SER A O 1
ATOM 746 N N . GLY A 1 92 ? -6.267 11.019 4.573 1.00 95.38 92 GLY A N 1
ATOM 747 C CA . GLY A 1 92 ? -7.648 11.242 4.128 1.00 95.38 92 GLY A CA 1
ATOM 748 C C . GLY A 1 92 ? -7.811 12.318 3.042 1.00 95.38 92 GLY A C 1
ATOM 749 O O . GLY A 1 92 ? -8.935 12.714 2.743 1.00 95.38 92 GLY A O 1
ATOM 750 N N . MET A 1 93 ? -6.727 12.812 2.434 1.00 94.38 93 MET A N 1
ATOM 751 C CA . MET A 1 93 ? -6.773 13.829 1.375 1.00 94.38 93 MET A CA 1
ATOM 752 C C . MET A 1 93 ? -7.373 13.285 0.079 1.00 94.38 93 MET A C 1
ATOM 754 O O . MET A 1 93 ? -7.048 12.170 -0.323 1.00 94.38 93 MET A O 1
ATOM 758 N N . LYS A 1 94 ? -8.191 14.098 -0.601 1.00 92.62 94 LYS A N 1
ATOM 759 C CA . LYS A 1 94 ? -8.752 13.831 -1.932 1.00 92.62 94 LYS A CA 1
ATOM 760 C C . LYS A 1 94 ? -8.561 15.087 -2.809 1.00 92.62 94 LYS A C 1
ATOM 762 O O . LYS A 1 94 ? -9.077 16.134 -2.430 1.00 92.62 94 LYS A O 1
ATOM 767 N N . PRO A 1 95 ? -7.815 15.026 -3.931 1.00 92.75 95 PRO A N 1
ATOM 768 C CA . PRO A 1 95 ? -7.105 13.855 -4.444 1.00 92.75 95 PRO A CA 1
ATOM 769 C C . PRO A 1 95 ? -5.936 13.427 -3.530 1.00 92.75 95 PRO A C 1
ATOM 771 O O . PRO A 1 95 ? -5.356 14.268 -2.838 1.00 92.75 95 PRO A O 1
ATOM 774 N N . PRO A 1 96 ? -5.581 12.130 -3.509 1.00 93.31 96 PRO A N 1
ATOM 775 C CA . PRO A 1 96 ? -4.435 11.644 -2.749 1.00 93.31 96 PRO A CA 1
ATOM 776 C C . PRO A 1 96 ? -3.114 12.096 -3.390 1.00 93.31 96 PRO A C 1
ATOM 778 O O . PRO A 1 96 ? -3.008 12.243 -4.610 1.00 93.31 96 PRO A O 1
ATOM 781 N N . GLY A 1 97 ? -2.086 12.285 -2.560 1.00 92.44 97 GLY A N 1
ATOM 782 C CA . GLY A 1 97 ? -0.722 12.537 -3.028 1.00 92.44 97 GLY A CA 1
ATOM 783 C C . GLY A 1 97 ? -0.113 11.327 -3.745 1.00 92.44 97 GLY A C 1
ATOM 784 O O . GLY A 1 97 ? -0.658 10.225 -3.729 1.00 92.44 97 GLY A O 1
ATOM 785 N N . THR A 1 98 ? 1.049 11.523 -4.366 1.00 95.94 98 THR A N 1
ATOM 786 C CA . THR A 1 98 ? 1.819 10.440 -4.998 1.00 95.94 98 THR A CA 1
ATOM 787 C C . THR A 1 98 ? 3.283 10.558 -4.619 1.00 95.94 98 THR A C 1
ATOM 789 O O . THR A 1 98 ? 3.768 11.654 -4.316 1.00 95.94 98 THR A O 1
ATOM 792 N N . ARG A 1 99 ? 4.007 9.438 -4.637 1.00 96.38 99 ARG A N 1
ATOM 793 C CA . ARG A 1 99 ? 5.426 9.424 -4.280 1.00 96.38 99 ARG A CA 1
ATOM 794 C C . ARG A 1 99 ? 6.219 8.517 -5.204 1.00 96.38 99 ARG A C 1
ATOM 796 O O . ARG A 1 99 ? 5.983 7.317 -5.286 1.00 96.38 99 ARG A O 1
ATOM 803 N N . PHE A 1 100 ? 7.192 9.106 -5.894 1.00 97.38 100 PHE A N 1
ATOM 804 C CA . PHE A 1 100 ? 8.129 8.374 -6.739 1.00 97.38 100 PHE A CA 1
ATOM 805 C C . PHE A 1 100 ? 9.257 7.749 -5.912 1.00 97.38 100 PHE A C 1
ATOM 807 O O . PHE A 1 100 ? 10.015 8.447 -5.234 1.00 97.38 100 PHE A O 1
ATOM 814 N N . GLU A 1 101 ? 9.438 6.438 -6.052 1.00 96.50 101 GLU A N 1
ATOM 815 C CA . GLU A 1 101 ? 10.485 5.683 -5.375 1.00 96.50 101 GLU A CA 1
ATOM 816 C C . GLU A 1 101 ? 11.682 5.420 -6.287 1.00 96.50 101 GLU A C 1
ATOM 818 O O . GLU A 1 101 ? 11.754 4.435 -7.031 1.00 96.50 101 GLU A O 1
ATOM 823 N N . ARG A 1 102 ? 12.707 6.273 -6.175 1.00 97.31 102 ARG A N 1
ATOM 824 C CA . ARG A 1 102 ? 13.938 6.164 -6.980 1.00 97.31 102 ARG A CA 1
ATOM 825 C C . ARG A 1 102 ? 14.589 4.780 -6.882 1.00 97.31 102 ARG A C 1
ATOM 827 O O . ARG A 1 102 ? 15.162 4.293 -7.859 1.00 97.31 102 ARG A O 1
ATOM 834 N N . HIS A 1 103 ? 14.544 4.154 -5.708 1.00 95.94 103 HIS A N 1
ATOM 835 C CA . HIS A 1 103 ? 15.136 2.837 -5.493 1.00 95.94 103 HIS A CA 1
ATOM 836 C C . HIS A 1 103 ? 14.332 1.724 -6.191 1.00 95.94 103 HIS A C 1
ATOM 838 O O . HIS A 1 103 ? 14.934 0.841 -6.808 1.00 95.94 103 HIS A O 1
ATOM 844 N N . VAL A 1 104 ? 12.996 1.810 -6.188 1.00 96.00 104 VAL A N 1
ATOM 845 C CA . VAL A 1 104 ? 12.100 0.912 -6.936 1.00 96.00 104 VAL A CA 1
ATOM 846 C C . VAL A 1 104 ? 12.336 1.055 -8.435 1.00 96.00 104 VAL A C 1
ATOM 848 O O . VAL A 1 104 ? 12.564 0.057 -9.113 1.00 96.00 104 VAL A O 1
ATOM 851 N N . PHE A 1 105 ? 12.401 2.286 -8.947 1.00 97.75 105 PHE A N 1
ATOM 852 C CA . PHE A 1 105 ? 12.691 2.556 -10.358 1.00 97.75 105 PHE A CA 1
ATOM 853 C C . PHE A 1 105 ? 14.001 1.908 -10.821 1.00 97.75 105 PHE A C 1
ATOM 855 O O . PHE A 1 105 ? 14.042 1.211 -11.836 1.00 97.75 105 PHE A O 1
ATOM 862 N N . LYS A 1 106 ? 15.079 2.070 -10.038 1.00 97.56 106 LYS A N 1
ATOM 863 C CA . LYS A 1 106 ? 16.372 1.427 -10.323 1.00 97.56 106 LYS A CA 1
ATOM 864 C C . LYS A 1 106 ? 16.260 -0.101 -10.356 1.00 97.56 106 LYS A C 1
ATOM 866 O O . LYS A 1 106 ? 16.901 -0.731 -11.198 1.00 97.56 106 LYS A O 1
ATOM 871 N N . ARG A 1 107 ? 15.473 -0.706 -9.459 1.00 96.31 107 ARG A N 1
ATOM 872 C CA . ARG A 1 107 ? 15.236 -2.162 -9.445 1.00 96.31 107 ARG A CA 1
ATOM 873 C C . ARG A 1 107 ? 14.421 -2.619 -10.654 1.00 96.31 107 ARG A C 1
ATOM 875 O O . ARG A 1 107 ? 14.807 -3.601 -11.278 1.00 96.31 107 ARG A O 1
ATOM 882 N N . LEU A 1 108 ? 13.377 -1.885 -11.034 1.00 96.19 108 LEU A N 1
ATOM 883 C CA . LEU A 1 108 ? 12.576 -2.177 -12.224 1.00 96.19 108 LEU A CA 1
ATOM 884 C C . LEU A 1 108 ? 13.404 -2.090 -13.514 1.00 96.19 108 LEU A C 1
ATOM 886 O O . LEU A 1 108 ? 13.297 -2.977 -14.356 1.00 96.19 108 LEU A O 1
ATOM 890 N N . LYS A 1 109 ? 14.303 -1.101 -13.635 1.00 97.06 109 LYS A N 1
ATOM 891 C CA . LYS A 1 109 ? 15.270 -1.043 -14.748 1.00 97.06 109 LYS A CA 1
ATOM 892 C C . LYS A 1 109 ? 16.161 -2.280 -14.783 1.00 97.06 109 LYS A C 1
ATOM 894 O O . LYS A 1 109 ? 16.285 -2.908 -15.825 1.00 97.06 109 LYS A O 1
ATOM 899 N N . LYS A 1 110 ? 16.722 -2.689 -13.638 1.00 96.50 110 LYS A N 1
ATOM 900 C CA . LYS A 1 110 ? 17.515 -3.928 -13.557 1.00 96.50 110 LYS A CA 1
ATOM 901 C C . LYS A 1 110 ? 16.706 -5.161 -13.973 1.00 96.50 110 LYS A C 1
ATOM 903 O O . LYS A 1 110 ? 17.270 -6.030 -14.628 1.00 96.50 110 LYS A O 1
ATOM 908 N N . LEU A 1 111 ? 15.426 -5.244 -13.601 1.00 95.69 111 LEU A N 1
ATOM 909 C CA . LEU A 1 111 ? 14.549 -6.355 -13.980 1.00 95.69 111 LEU A CA 1
ATOM 910 C C . LEU A 1 111 ? 14.284 -6.372 -15.489 1.00 95.69 111 LEU A C 1
ATOM 912 O O . LEU A 1 111 ? 14.440 -7.415 -16.114 1.00 95.69 111 LEU A O 1
ATOM 916 N N . ARG A 1 112 ? 13.929 -5.222 -16.076 1.00 95.69 112 ARG A N 1
ATOM 917 C CA . ARG A 1 112 ? 13.733 -5.067 -17.526 1.00 95.69 112 ARG A CA 1
ATOM 918 C C . ARG A 1 112 ? 14.989 -5.442 -18.305 1.00 95.69 112 ARG A C 1
ATOM 920 O O . ARG A 1 112 ? 14.903 -6.192 -19.269 1.00 95.69 112 ARG A O 1
ATOM 927 N N . ASP A 1 113 ? 16.141 -4.954 -17.855 1.00 95.06 113 ASP A N 1
ATOM 928 C CA . ASP A 1 113 ? 17.436 -5.172 -18.503 1.00 95.06 113 ASP A CA 1
ATOM 929 C C . ASP A 1 113 ? 17.996 -6.594 -18.247 1.00 95.06 113 ASP A C 1
ATOM 931 O O . ASP A 1 113 ? 19.136 -6.880 -18.607 1.00 95.06 113 ASP A O 1
ATOM 935 N N . GLY A 1 114 ? 17.250 -7.478 -17.568 1.00 94.38 114 GLY A N 1
ATOM 936 C CA . GLY A 1 114 ? 17.663 -8.858 -17.280 1.00 94.38 114 GLY A CA 1
ATOM 937 C C . GLY A 1 114 ? 18.779 -9.004 -16.237 1.00 94.38 114 GLY A C 1
ATOM 938 O O . GLY A 1 114 ? 19.289 -10.102 -16.036 1.00 94.38 114 GLY A O 1
ATOM 939 N N . LYS A 1 115 ? 19.154 -7.924 -15.540 1.00 95.50 115 LYS A N 1
ATOM 940 C CA . LYS A 1 115 ? 20.215 -7.910 -14.511 1.00 95.50 115 LYS A CA 1
ATOM 941 C C . LYS A 1 115 ? 19.779 -8.532 -13.185 1.00 95.50 115 LYS A C 1
ATOM 943 O O . LYS A 1 115 ? 20.619 -8.866 -12.356 1.00 95.50 115 LYS A O 1
ATOM 948 N N . ILE A 1 116 ? 18.472 -8.634 -12.959 1.00 94.38 116 ILE A N 1
ATOM 949 C CA . ILE A 1 116 ? 17.871 -9.428 -11.884 1.00 94.38 116 ILE A CA 1
ATOM 950 C C . ILE A 1 116 ? 16.752 -10.274 -12.488 1.00 94.38 116 ILE A C 1
ATOM 952 O O . ILE A 1 116 ? 16.071 -9.834 -13.412 1.00 94.38 116 ILE A O 1
ATOM 956 N N . SER A 1 117 ? 16.551 -11.481 -11.965 1.00 88.25 117 SER A N 1
ATOM 957 C CA . SER A 1 117 ? 15.571 -12.427 -12.513 1.00 88.25 117 SER A CA 1
ATOM 958 C C . SER A 1 117 ? 14.141 -12.177 -12.027 1.00 88.25 117 SER A C 1
ATOM 960 O O . SER A 1 117 ? 13.187 -12.504 -12.734 1.00 88.25 117 SER A O 1
ATOM 962 N N . LYS A 1 118 ? 13.981 -11.594 -10.830 1.00 89.62 118 LYS A N 1
ATOM 963 C CA . LYS A 1 118 ? 12.679 -11.318 -10.211 1.00 89.62 118 LYS A CA 1
ATOM 964 C C . LYS A 1 118 ? 12.703 -10.115 -9.270 1.00 89.62 118 LYS A C 1
ATOM 966 O O . LYS A 1 118 ? 13.733 -9.794 -8.672 1.00 89.62 118 LYS A O 1
ATOM 971 N N . MET A 1 119 ? 11.541 -9.496 -9.095 1.00 88.56 119 MET A N 1
ATOM 972 C CA . MET A 1 119 ? 11.258 -8.520 -8.042 1.00 88.56 119 MET A CA 1
ATOM 973 C C . MET A 1 119 ? 9.858 -8.801 -7.507 1.00 88.56 119 MET A C 1
ATOM 975 O O . MET A 1 119 ? 8.887 -8.589 -8.223 1.00 88.56 119 MET A O 1
ATOM 979 N N . GLU A 1 120 ? 9.759 -9.285 -6.267 1.00 85.94 120 GLU A N 1
ATOM 980 C CA . GLU A 1 12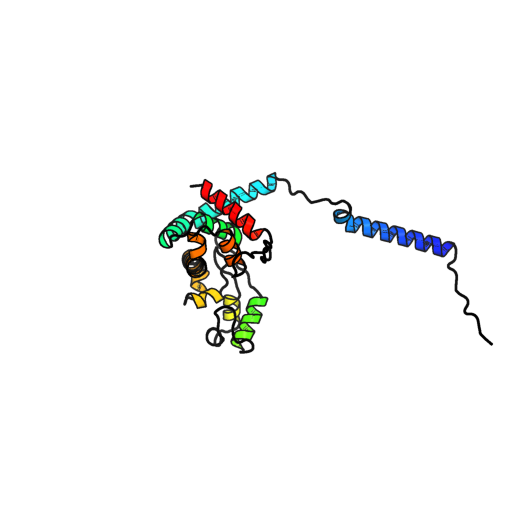0 ? 8.497 -9.807 -5.722 1.00 85.94 120 GLU A CA 1
ATOM 981 C C . GLU A 1 120 ? 7.882 -10.822 -6.704 1.00 85.94 120 GLU A C 1
ATOM 983 O O . GLU A 1 120 ? 8.541 -11.807 -7.042 1.00 85.94 120 GLU A O 1
ATOM 988 N N . ASN A 1 121 ? 6.680 -10.546 -7.216 1.00 82.19 121 ASN A N 1
ATOM 989 C CA . ASN A 1 121 ? 5.976 -11.382 -8.190 1.00 82.19 121 ASN A CA 1
ATOM 990 C C . ASN A 1 121 ? 6.220 -10.966 -9.655 1.00 82.19 121 ASN A C 1
ATOM 992 O O . ASN A 1 121 ? 5.674 -11.578 -10.571 1.00 82.19 121 ASN A O 1
ATOM 996 N N . LEU A 1 122 ? 7.040 -9.938 -9.903 1.00 87.75 122 LEU A N 1
ATOM 997 C CA . LEU A 1 122 ? 7.366 -9.465 -11.248 1.00 87.75 122 LEU A CA 1
ATOM 998 C C . LEU A 1 122 ? 8.511 -10.272 -11.857 1.00 87.75 122 LEU A C 1
ATOM 1000 O O . LEU A 1 122 ? 9.546 -10.508 -11.220 1.00 87.75 122 LEU A O 1
ATOM 1004 N N . LYS A 1 123 ? 8.351 -10.603 -13.138 1.00 88.12 123 LYS A N 1
ATOM 1005 C CA . LYS A 1 123 ? 9.384 -11.209 -13.985 1.00 88.12 123 LYS A CA 1
ATOM 1006 C C . LYS A 1 123 ? 9.823 -10.217 -15.058 1.00 88.12 123 LYS A C 1
ATOM 1008 O O . LYS A 1 123 ? 9.091 -9.291 -15.401 1.00 88.12 123 LYS A O 1
ATOM 1013 N N . MET A 1 124 ? 11.004 -10.439 -15.630 1.00 88.44 124 MET A N 1
ATOM 1014 C CA . MET A 1 124 ? 11.524 -9.621 -16.735 1.00 88.44 124 MET A CA 1
ATOM 1015 C C . MET A 1 124 ? 10.527 -9.527 -17.900 1.00 88.44 124 MET A C 1
ATOM 1017 O O . MET A 1 124 ? 10.317 -8.443 -18.438 1.00 88.44 124 MET A O 1
ATOM 1021 N N . THR A 1 125 ? 9.843 -10.626 -18.231 1.00 86.06 125 THR A N 1
ATOM 1022 C CA . THR A 1 125 ? 8.844 -10.688 -19.312 1.00 86.06 125 THR A CA 1
ATOM 1023 C C . THR A 1 125 ? 7.703 -9.686 -19.150 1.00 86.06 125 THR A C 1
ATOM 1025 O O . THR A 1 125 ? 7.177 -9.213 -20.150 1.00 86.06 125 THR A O 1
ATOM 1028 N N . THR A 1 126 ? 7.353 -9.317 -17.917 1.00 84.12 126 THR A N 1
ATOM 1029 C CA . THR A 1 126 ? 6.318 -8.321 -17.623 1.00 84.12 126 THR A CA 1
ATOM 1030 C C . THR A 1 126 ? 6.739 -6.908 -18.025 1.00 84.12 126 THR A C 1
ATOM 1032 O O . THR A 1 126 ? 5.925 -6.126 -18.502 1.00 84.12 126 THR A O 1
ATOM 1035 N N . VAL A 1 127 ? 8.006 -6.556 -17.797 1.00 88.88 127 VAL A N 1
ATOM 1036 C CA . VAL A 1 127 ? 8.487 -5.168 -17.899 1.00 88.88 127 VAL A CA 1
ATOM 1037 C C . VAL A 1 127 ? 9.416 -4.933 -19.089 1.00 88.88 127 VAL A C 1
ATOM 1039 O O . VAL A 1 127 ? 9.827 -3.798 -19.312 1.00 88.88 127 VAL A O 1
ATOM 1042 N N . LYS A 1 128 ? 9.730 -5.978 -19.870 1.00 90.19 128 LYS A N 1
ATOM 1043 C CA . LYS A 1 128 ? 10.699 -5.960 -20.981 1.00 90.19 128 LYS A CA 1
ATOM 1044 C C . LYS A 1 128 ? 10.465 -4.817 -21.975 1.00 90.19 128 LYS A C 1
ATOM 1046 O O . LYS A 1 128 ? 11.423 -4.180 -22.397 1.00 90.19 128 LYS A O 1
ATOM 1051 N N . ASN A 1 129 ? 9.202 -4.537 -22.297 1.00 89.12 129 ASN A N 1
ATOM 1052 C CA . ASN A 1 129 ? 8.814 -3.535 -23.296 1.00 89.12 129 ASN A CA 1
ATOM 1053 C C . ASN A 1 129 ? 8.372 -2.198 -22.675 1.00 89.12 129 ASN A C 1
ATOM 1055 O O . ASN A 1 129 ? 7.842 -1.337 -23.373 1.00 89.12 129 ASN A O 1
ATOM 1059 N N . VAL A 1 130 ? 8.558 -2.013 -21.365 1.00 91.69 130 VAL A N 1
ATOM 1060 C CA . VAL A 1 130 ? 8.145 -0.791 -20.668 1.00 91.69 130 VAL A CA 1
ATOM 1061 C C . VAL A 1 130 ? 9.260 0.256 -20.764 1.00 91.69 130 VAL A C 1
ATOM 1063 O O . VAL A 1 130 ? 10.400 0.029 -20.340 1.00 91.69 130 VAL A O 1
ATOM 1066 N N . ASN A 1 131 ? 8.927 1.420 -21.326 1.00 94.50 131 ASN A N 1
ATOM 1067 C CA . ASN A 1 131 ? 9.843 2.556 -21.422 1.00 94.50 131 ASN A CA 1
ATOM 1068 C C . ASN A 1 131 ? 10.111 3.190 -20.042 1.00 94.50 131 ASN A C 1
ATOM 1070 O O . ASN A 1 131 ? 9.460 2.866 -19.048 1.00 94.50 131 ASN A O 1
ATOM 1074 N N . ASP A 1 132 ? 11.086 4.097 -19.957 1.00 96.19 132 ASP A N 1
ATOM 1075 C CA . ASP A 1 132 ? 11.482 4.687 -18.671 1.00 96.19 132 ASP A CA 1
ATOM 1076 C C . ASP A 1 132 ? 10.334 5.462 -17.993 1.00 96.19 132 ASP A C 1
ATOM 1078 O O . ASP A 1 132 ? 10.234 5.426 -16.770 1.00 96.19 132 ASP A O 1
ATOM 1082 N N . ASP A 1 133 ? 9.419 6.088 -18.734 1.00 95.75 133 ASP A N 1
ATOM 1083 C CA . ASP A 1 133 ? 8.265 6.773 -18.133 1.00 95.75 133 ASP A CA 1
ATOM 1084 C C . ASP A 1 133 ? 7.218 5.795 -17.587 1.00 95.75 133 ASP A C 1
ATOM 1086 O O . ASP A 1 133 ? 6.696 5.985 -16.487 1.00 95.75 133 ASP A O 1
ATOM 1090 N N . GLY A 1 134 ? 6.982 4.683 -18.282 1.00 94.62 134 GLY A N 1
ATOM 1091 C CA . GLY A 1 134 ? 6.199 3.568 -17.762 1.00 94.62 134 GLY A CA 1
ATOM 1092 C C . GLY A 1 134 ? 6.829 2.988 -16.495 1.00 94.62 134 GLY A C 1
ATOM 1093 O O . GLY A 1 134 ? 6.137 2.789 -15.500 1.00 94.62 134 GLY A O 1
ATOM 1094 N N . LEU A 1 135 ? 8.154 2.807 -16.470 1.00 95.62 135 LEU A N 1
ATOM 1095 C CA . LEU A 1 135 ? 8.858 2.347 -15.271 1.00 95.62 135 LEU A CA 1
ATOM 1096 C C . LEU A 1 135 ? 8.770 3.356 -14.117 1.00 95.62 135 LEU A C 1
ATOM 1098 O O . LEU A 1 135 ? 8.682 2.929 -12.966 1.00 95.62 135 LEU A O 1
ATOM 1102 N N . LYS A 1 136 ? 8.771 4.670 -14.390 1.00 97.62 136 LYS A N 1
ATOM 1103 C CA . LYS A 1 136 ? 8.515 5.691 -13.359 1.00 97.62 136 LYS A CA 1
ATOM 1104 C C . LYS A 1 136 ? 7.107 5.545 -12.792 1.00 97.62 136 LYS A C 1
ATOM 1106 O O . LYS A 1 136 ? 6.971 5.514 -11.577 1.00 97.62 136 LYS A O 1
ATOM 1111 N N . ASN A 1 137 ? 6.094 5.370 -13.642 1.00 96.31 137 ASN A N 1
ATOM 1112 C CA . ASN A 1 137 ? 4.714 5.154 -13.195 1.00 96.31 137 ASN A CA 1
ATOM 1113 C C . ASN A 1 137 ? 4.575 3.899 -12.323 1.00 96.31 137 ASN A C 1
ATOM 1115 O O . ASN A 1 137 ? 3.920 3.942 -11.283 1.00 96.31 137 ASN A O 1
ATOM 1119 N N . LEU A 1 138 ? 5.241 2.802 -12.698 1.00 95.50 138 LEU A N 1
ATOM 1120 C CA . LEU A 1 138 ? 5.288 1.575 -11.896 1.00 95.50 138 LEU A CA 1
ATOM 1121 C C . LEU A 1 138 ? 6.059 1.758 -10.574 1.00 95.50 138 LEU A C 1
ATOM 1123 O O . LEU A 1 138 ? 5.794 1.057 -9.599 1.00 95.50 138 LEU A O 1
ATOM 1127 N N . ALA A 1 139 ? 7.004 2.697 -10.526 1.00 96.81 139 ALA A N 1
ATOM 1128 C CA . ALA A 1 139 ? 7.793 3.039 -9.344 1.00 96.81 139 ALA A CA 1
ATOM 1129 C C . ALA A 1 139 ? 7.179 4.149 -8.475 1.00 96.81 139 ALA A C 1
ATOM 1131 O O . ALA A 1 139 ? 7.839 4.606 -7.545 1.00 96.81 139 ALA A O 1
ATOM 1132 N N . THR A 1 140 ? 5.959 4.592 -8.760 1.00 97.50 140 THR A N 1
ATOM 1133 C CA . THR A 1 140 ? 5.250 5.608 -7.975 1.00 97.50 140 THR A CA 1
ATOM 1134 C C . THR A 1 140 ? 4.123 4.958 -7.178 1.00 97.50 140 THR A C 1
ATOM 1136 O O . THR A 1 140 ? 3.488 4.033 -7.681 1.00 97.50 140 THR A O 1
ATOM 1139 N N . SER A 1 141 ? 3.883 5.407 -5.946 1.00 97.00 141 SER A N 1
ATOM 1140 C CA . SER A 1 141 ? 2.682 5.063 -5.176 1.00 97.00 141 SER A CA 1
ATOM 1141 C C . SER A 1 141 ? 1.483 5.906 -5.616 1.00 97.00 141 SER A C 1
ATOM 1143 O O . SER A 1 141 ? 1.611 7.113 -5.850 1.00 97.00 141 SER A O 1
ATOM 1145 N N . TRP A 1 142 ? 0.312 5.278 -5.720 1.00 97.06 142 TRP A N 1
ATOM 1146 C CA . TRP A 1 142 ? -0.910 5.902 -6.224 1.00 97.06 142 TRP A CA 1
ATOM 1147 C C . TRP A 1 142 ? -2.106 5.644 -5.312 1.00 97.06 142 TRP A C 1
ATOM 1149 O O . TRP A 1 142 ? -2.199 4.612 -4.643 1.00 97.06 142 TRP A O 1
ATOM 1159 N N . GLY A 1 143 ? -3.057 6.575 -5.352 1.00 96.38 143 GLY A N 1
ATOM 1160 C CA . GLY A 1 143 ? -4.367 6.403 -4.742 1.00 96.38 143 GLY A CA 1
ATOM 1161 C C . GLY A 1 143 ? -4.381 6.515 -3.210 1.00 96.38 143 GLY A C 1
ATOM 1162 O O . GLY A 1 143 ? -3.352 6.771 -2.575 1.00 96.38 143 GLY A O 1
ATOM 1163 N N . PRO A 1 144 ? -5.563 6.327 -2.599 1.00 97.19 144 PRO A N 1
ATOM 1164 C CA . PRO A 1 144 ? -5.764 6.525 -1.161 1.00 97.19 144 PRO A CA 1
ATOM 1165 C C . PRO A 1 144 ? -4.972 5.551 -0.281 1.00 97.19 144 PRO A C 1
ATOM 1167 O O . PRO A 1 144 ? -4.625 5.885 0.843 1.00 97.19 144 PRO A O 1
ATOM 1170 N N . PHE A 1 145 ? -4.649 4.368 -0.808 1.00 97.62 145 PHE A N 1
ATOM 1171 C CA . PHE A 1 145 ? -3.845 3.346 -0.130 1.00 97.62 145 PHE A CA 1
ATOM 1172 C C . PHE A 1 145 ? -2.362 3.373 -0.529 1.00 97.62 145 PHE A C 1
ATOM 1174 O O . PHE A 1 145 ? -1.655 2.415 -0.254 1.00 97.62 145 PHE A O 1
ATOM 1181 N N . GLN A 1 146 ? -1.904 4.398 -1.262 1.00 97.19 146 GLN A N 1
ATOM 1182 C CA . GLN A 1 146 ? -0.511 4.528 -1.719 1.00 97.19 146 GLN A CA 1
ATOM 1183 C C . GLN A 1 146 ? 0.069 3.243 -2.346 1.00 97.19 146 GLN A C 1
ATOM 1185 O O . GLN A 1 146 ? 1.230 2.881 -2.141 1.00 97.19 146 GLN A O 1
ATOM 1190 N N . LEU A 1 147 ? -0.717 2.558 -3.182 1.00 95.50 147 LEU A N 1
ATOM 1191 C CA . LEU A 1 147 ? -0.263 1.333 -3.831 1.00 95.50 147 LEU A CA 1
ATOM 1192 C C . LEU A 1 147 ? 0.825 1.631 -4.854 1.00 95.50 147 LEU A C 1
ATOM 1194 O O . LEU A 1 147 ? 0.646 2.443 -5.764 1.00 95.50 147 LEU A O 1
ATOM 1198 N N . MET A 1 148 ? 1.941 0.914 -4.749 1.00 95.56 148 MET A N 1
ATOM 1199 C CA . MET A 1 148 ? 3.005 0.985 -5.743 1.00 95.56 148 MET A CA 1
ATOM 1200 C C . MET A 1 148 ? 2.491 0.587 -7.128 1.00 95.56 148 MET A C 1
ATOM 1202 O O . MET A 1 148 ? 1.859 -0.456 -7.289 1.00 95.56 148 MET A O 1
ATOM 1206 N N . GLY A 1 149 ? 2.828 1.376 -8.147 1.00 95.56 149 GLY A N 1
ATOM 1207 C CA . GLY A 1 149 ? 2.307 1.216 -9.500 1.00 95.56 149 GLY A CA 1
ATOM 1208 C C . GLY A 1 149 ? 2.511 -0.182 -10.076 1.00 95.56 149 GLY A C 1
ATOM 1209 O O . GLY A 1 149 ? 1.617 -0.730 -10.710 1.00 95.56 149 GLY A O 1
ATOM 1210 N N . TYR A 1 150 ? 3.647 -0.817 -9.784 1.00 94.00 150 TYR A N 1
ATOM 1211 C CA . TYR A 1 150 ? 3.941 -2.173 -10.244 1.00 94.00 150 TYR A CA 1
ATOM 1212 C C . TYR A 1 150 ? 2.983 -3.246 -9.704 1.00 94.00 150 TYR A C 1
ATOM 1214 O O . TYR A 1 150 ? 2.925 -4.338 -10.272 1.00 94.00 150 TYR A O 1
ATOM 1222 N N . LYS A 1 151 ? 2.207 -2.965 -8.647 1.00 93.00 151 LYS A N 1
ATOM 1223 C CA . LYS A 1 151 ? 1.165 -3.876 -8.148 1.00 93.00 151 LYS A CA 1
ATOM 1224 C C . LYS A 1 151 ? 0.022 -4.044 -9.156 1.00 93.00 151 LYS A C 1
ATOM 1226 O O . LYS A 1 151 ? -0.622 -5.089 -9.137 1.00 93.00 151 LYS A O 1
ATOM 1231 N N . CYS A 1 152 ? -0.179 -3.094 -10.080 1.00 90.44 152 CYS A N 1
ATOM 1232 C CA . CYS A 1 152 ? -1.194 -3.203 -11.136 1.00 90.44 152 CYS A CA 1
ATOM 1233 C C . CYS A 1 152 ? -0.983 -4.448 -12.014 1.00 90.44 152 CYS A C 1
ATOM 1235 O O . CYS A 1 152 ? -1.944 -5.095 -12.420 1.00 90.44 152 CYS A O 1
ATOM 1237 N N . VAL A 1 153 ? 0.277 -4.858 -12.206 1.00 85.94 153 VAL A N 1
ATOM 1238 C CA . VAL A 1 153 ? 0.634 -6.078 -12.938 1.00 85.94 153 VAL A CA 1
ATOM 1239 C C . VAL A 1 153 ? 0.001 -7.310 -12.301 1.00 85.94 153 VAL A C 1
ATOM 1241 O O . VAL A 1 153 ? -0.527 -8.160 -13.009 1.00 85.94 153 VAL A O 1
ATOM 1244 N N . ILE A 1 154 ? 0.068 -7.418 -10.971 1.00 81.25 154 ILE A N 1
ATOM 1245 C CA . ILE A 1 154 ? -0.448 -8.579 -10.230 1.00 81.25 154 ILE A CA 1
ATOM 1246 C C . ILE A 1 154 ? -1.968 -8.678 -10.400 1.00 81.25 154 ILE A C 1
ATOM 1248 O O . ILE A 1 154 ? -2.519 -9.772 -10.440 1.00 81.25 154 ILE A O 1
ATOM 1252 N N . LEU A 1 155 ? -2.635 -7.533 -10.532 1.00 86.50 155 LEU A N 1
ATOM 1253 C CA . LEU A 1 155 ? -4.082 -7.433 -10.693 1.00 86.50 155 LEU A CA 1
ATOM 1254 C C . LEU A 1 155 ? -4.542 -7.579 -12.151 1.00 86.50 155 LEU A C 1
ATOM 1256 O O . LEU A 1 155 ? -5.746 -7.651 -12.385 1.00 86.50 155 LEU A O 1
ATOM 1260 N N . GLY A 1 156 ? -3.617 -7.601 -13.117 1.00 88.19 156 GLY A N 1
ATOM 1261 C CA . GLY A 1 156 ? -3.947 -7.582 -14.543 1.00 88.19 156 GLY A CA 1
ATOM 1262 C C . GLY A 1 156 ? -4.570 -6.261 -15.009 1.00 88.19 156 GLY A C 1
ATOM 1263 O O . GLY A 1 156 ? -5.387 -6.273 -15.924 1.00 88.19 156 GLY A O 1
ATOM 1264 N N . ILE A 1 157 ? -4.210 -5.140 -14.372 1.00 90.38 157 ILE A N 1
ATOM 1265 C CA . ILE A 1 157 ? -4.742 -3.798 -14.664 1.00 90.38 157 ILE A CA 1
ATOM 1266 C C . ILE A 1 157 ? -3.624 -2.799 -14.979 1.00 90.38 157 ILE A C 1
ATOM 1268 O O . ILE A 1 157 ? -2.430 -3.102 -14.857 1.00 90.38 157 ILE A O 1
ATOM 1272 N N . TYR A 1 158 ? -4.002 -1.576 -15.343 1.00 89.88 158 TYR A N 1
ATOM 1273 C CA . TYR A 1 158 ? -3.075 -0.495 -15.656 1.00 89.88 158 TYR A CA 1
ATOM 1274 C C . TYR A 1 158 ? -2.936 0.492 -14.490 1.00 89.88 158 TYR A C 1
ATOM 1276 O O . TYR A 1 158 ? -3.759 0.566 -13.583 1.00 89.88 158 TYR A O 1
ATOM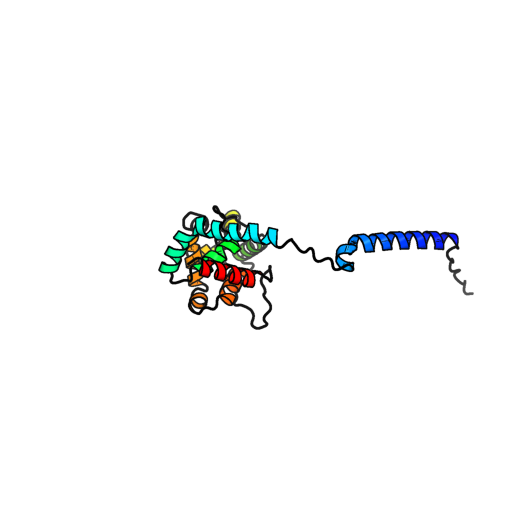 1284 N N . VAL A 1 159 ? -1.889 1.321 -14.523 1.00 90.62 159 VAL A N 1
ATOM 1285 C CA . VAL A 1 159 ? -1.683 2.373 -13.506 1.00 90.62 159 VAL A CA 1
ATOM 1286 C C . VAL A 1 159 ? -2.853 3.367 -13.464 1.00 90.62 159 VAL A C 1
ATOM 1288 O O . VAL A 1 159 ? -3.140 3.931 -12.410 1.00 90.62 159 VAL A O 1
ATOM 1291 N N . VAL A 1 160 ? -3.558 3.571 -14.585 1.00 88.69 160 VAL A N 1
ATOM 1292 C CA . VAL A 1 160 ? -4.732 4.458 -14.631 1.00 88.69 160 VAL A CA 1
ATOM 1293 C C . VAL A 1 160 ? -5.831 4.015 -13.659 1.00 88.69 160 VAL A C 1
ATOM 1295 O O . VAL A 1 160 ? -6.472 4.863 -13.044 1.00 88.69 160 VAL A O 1
ATOM 1298 N N . ASP A 1 161 ? -5.967 2.708 -13.438 1.00 90.19 161 ASP A N 1
ATOM 1299 C CA . ASP A 1 161 ? -7.008 2.119 -12.598 1.00 90.19 161 ASP A CA 1
ATOM 1300 C C . ASP A 1 161 ? -6.788 2.388 -11.101 1.00 90.19 161 ASP A C 1
ATOM 1302 O O . ASP A 1 161 ? -7.744 2.569 -10.352 1.00 90.19 161 ASP A O 1
ATOM 1306 N N . ILE A 1 162 ? -5.526 2.479 -10.667 1.00 91.19 162 ILE A N 1
ATOM 1307 C CA . ILE A 1 162 ? -5.144 2.733 -9.264 1.00 91.19 162 ILE A CA 1
ATOM 1308 C C . ILE A 1 162 ? -4.875 4.212 -8.955 1.00 91.19 162 ILE A C 1
ATOM 1310 O O . ILE A 1 162 ? -4.694 4.565 -7.791 1.00 91.19 162 ILE A O 1
ATOM 1314 N N . ARG A 1 163 ? -4.856 5.089 -9.971 1.00 90.81 163 ARG A N 1
ATOM 1315 C CA . ARG A 1 163 ? -4.737 6.551 -9.792 1.00 90.81 163 ARG A CA 1
ATOM 1316 C C . ARG A 1 163 ? -6.044 7.316 -10.021 1.00 90.81 163 ARG A C 1
ATOM 1318 O O . ARG A 1 163 ? -6.124 8.468 -9.616 1.00 90.81 163 ARG A O 1
ATOM 1325 N N . GLY A 1 164 ? -6.999 6.721 -10.737 1.00 85.94 164 GLY A N 1
ATOM 1326 C CA . GLY A 1 164 ? -8.255 7.361 -11.131 1.00 85.94 164 GLY A CA 1
ATOM 1327 C C . GLY A 1 164 ? -9.403 7.104 -10.156 1.00 85.94 164 GLY A C 1
ATOM 1328 O O . GLY A 1 164 ? -9.195 6.727 -9.000 1.00 85.94 164 GLY A O 1
ATOM 1329 N N . ASP A 1 165 ? -10.625 7.261 -10.658 1.00 88.81 165 ASP A N 1
ATOM 1330 C CA . ASP A 1 165 ? -11.857 7.173 -9.861 1.00 88.81 165 ASP A CA 1
ATOM 1331 C C . ASP A 1 165 ? -12.052 5.795 -9.210 1.00 88.81 165 ASP A C 1
ATOM 1333 O O . ASP A 1 165 ? -12.573 5.695 -8.107 1.00 88.81 165 ASP A O 1
ATOM 1337 N N . ASN A 1 166 ? -11.528 4.733 -9.831 1.00 91.94 166 ASN A N 1
ATOM 1338 C CA . ASN A 1 166 ? -11.601 3.362 -9.313 1.00 91.94 166 ASN A CA 1
ATOM 1339 C C . ASN A 1 166 ? -10.471 3.001 -8.327 1.00 91.94 166 ASN A C 1
ATOM 1341 O O . ASN A 1 166 ? -10.326 1.832 -7.955 1.00 91.94 166 ASN A O 1
ATOM 1345 N N . SER A 1 167 ? -9.658 3.974 -7.900 1.00 95.38 167 SER A N 1
ATOM 1346 C CA . SER A 1 167 ? -8.480 3.728 -7.057 1.00 95.38 167 SER A CA 1
ATOM 1347 C C . SER A 1 167 ? -8.813 3.063 -5.717 1.00 95.38 167 SER A C 1
ATOM 1349 O O . SER A 1 167 ? -8.042 2.218 -5.258 1.00 95.38 167 SER A O 1
ATOM 1351 N N . LEU A 1 168 ? -9.971 3.367 -5.117 1.00 97.31 168 LEU A N 1
ATOM 1352 C CA . LEU A 1 168 ? -10.444 2.675 -3.914 1.00 97.31 168 LEU A CA 1
ATOM 1353 C C . LEU A 1 168 ? -10.758 1.202 -4.186 1.00 97.31 168 LEU A C 1
ATOM 1355 O O . LEU A 1 168 ? -10.260 0.337 -3.469 1.00 97.31 168 LEU A O 1
ATOM 1359 N N . TYR A 1 169 ? -11.540 0.908 -5.228 1.00 97.94 169 TYR A N 1
ATOM 1360 C CA . TYR A 1 169 ? -11.921 -0.462 -5.581 1.00 97.94 169 TYR A CA 1
ATOM 1361 C C . TYR A 1 169 ? -10.695 -1.342 -5.835 1.00 97.94 169 TYR A C 1
ATOM 1363 O O . TYR A 1 169 ? -10.543 -2.399 -5.219 1.00 97.94 169 TYR A O 1
ATOM 1371 N N . TRP A 1 170 ? -9.781 -0.897 -6.701 1.00 97.69 170 TRP A N 1
ATOM 1372 C CA . TRP A 1 170 ? -8.578 -1.671 -7.013 1.00 97.69 170 TRP A CA 1
ATOM 1373 C C . TRP A 1 170 ? -7.611 -1.749 -5.834 1.00 97.69 170 TRP A C 1
ATOM 1375 O O . TRP A 1 170 ? -6.966 -2.782 -5.642 1.00 97.69 170 TRP A O 1
ATOM 1385 N N . GLY A 1 171 ? -7.572 -0.698 -5.012 1.00 97.56 171 GLY A N 1
ATOM 1386 C CA . GLY A 1 171 ? -6.894 -0.686 -3.725 1.00 97.56 171 GLY A CA 1
ATOM 1387 C C . GLY A 1 171 ? -7.358 -1.811 -2.806 1.00 97.56 171 GLY A C 1
ATOM 1388 O O . GLY A 1 171 ? -6.571 -2.667 -2.405 1.00 97.56 171 GLY A O 1
ATOM 1389 N N . ILE A 1 172 ? -8.661 -1.849 -2.537 1.00 98.44 172 ILE A N 1
ATOM 1390 C CA . ILE A 1 172 ? -9.297 -2.836 -1.659 1.00 98.44 172 ILE A CA 1
ATOM 1391 C C . ILE A 1 172 ? -9.176 -4.247 -2.239 1.00 98.44 172 ILE A C 1
ATOM 1393 O O . ILE A 1 172 ? -8.858 -5.179 -1.504 1.00 98.44 172 ILE A O 1
ATOM 1397 N N . LYS A 1 173 ? -9.330 -4.413 -3.556 1.00 97.94 173 LYS A N 1
ATOM 1398 C CA . LYS A 1 173 ? -9.131 -5.709 -4.215 1.00 97.94 173 LYS A CA 1
ATOM 1399 C C . LYS A 1 173 ? -7.707 -6.235 -4.037 1.00 97.94 173 LYS A C 1
ATOM 1401 O O . LYS A 1 173 ? -7.517 -7.421 -3.779 1.00 97.94 173 LYS A O 1
ATOM 1406 N N . TRP A 1 174 ? -6.697 -5.373 -4.156 1.00 96.88 174 TRP A N 1
ATOM 1407 C CA . TRP A 1 174 ? -5.312 -5.770 -3.899 1.00 96.88 174 TRP A CA 1
ATOM 1408 C C . TRP A 1 174 ? -5.088 -6.176 -2.441 1.00 96.88 174 TRP A C 1
ATOM 1410 O O . TRP A 1 174 ? -4.430 -7.187 -2.180 1.00 96.88 174 TRP A O 1
ATOM 1420 N N . ILE A 1 175 ? -5.656 -5.412 -1.506 1.00 97.88 175 ILE A N 1
ATOM 1421 C CA . ILE A 1 175 ? -5.618 -5.703 -0.069 1.00 97.88 175 ILE A CA 1
ATOM 1422 C C . ILE A 1 175 ? -6.234 -7.076 0.214 1.00 97.88 175 ILE A C 1
ATOM 1424 O O . ILE A 1 175 ? -5.610 -7.898 0.887 1.00 97.88 175 ILE A O 1
ATOM 1428 N N . ASP A 1 176 ? -7.415 -7.347 -0.343 1.00 98.12 176 ASP A N 1
ATOM 1429 C CA . ASP A 1 176 ? -8.116 -8.618 -0.174 1.00 98.12 176 ASP A CA 1
ATOM 1430 C C . ASP A 1 176 ? -7.268 -9.805 -0.648 1.00 98.12 176 ASP A C 1
ATOM 1432 O O . ASP A 1 176 ? -6.999 -10.734 0.118 1.00 98.12 176 ASP A O 1
ATOM 1436 N N . LEU A 1 177 ? -6.753 -9.718 -1.878 1.00 95.69 177 LEU A N 1
ATOM 1437 C CA . LEU A 1 177 ? -5.929 -10.763 -2.486 1.00 95.69 177 LEU A CA 1
ATOM 1438 C C . LEU A 1 177 ? -4.609 -11.002 -1.744 1.00 95.69 177 LEU A C 1
ATOM 1440 O O . LEU A 1 177 ? -4.104 -12.123 -1.738 1.00 95.69 177 LEU A O 1
ATOM 1444 N N . THR A 1 178 ? -4.027 -9.958 -1.150 1.00 94.88 178 THR A N 1
ATOM 1445 C CA . THR A 1 178 ? -2.687 -10.040 -0.551 1.00 94.88 178 THR A CA 1
ATOM 1446 C C . THR A 1 178 ? -2.740 -10.460 0.914 1.00 94.88 178 THR A C 1
ATOM 1448 O O . THR A 1 178 ? -1.935 -11.281 1.352 1.00 94.88 178 THR A O 1
ATOM 1451 N N . TYR A 1 179 ? -3.668 -9.896 1.690 1.00 97.31 179 TYR A N 1
ATOM 1452 C CA . TYR A 1 179 ? -3.748 -10.138 3.131 1.00 97.31 179 TYR A CA 1
ATOM 1453 C C . TYR A 1 179 ? -5.167 -10.042 3.710 1.00 97.31 179 TYR A C 1
ATOM 1455 O O . TYR A 1 179 ? -5.334 -10.003 4.934 1.00 97.31 179 TYR A O 1
ATOM 1463 N N . GLY A 1 180 ? -6.212 -10.099 2.877 1.00 98.12 180 GLY A N 1
ATOM 1464 C CA . GLY A 1 180 ? -7.609 -10.120 3.325 1.00 98.12 180 GLY A CA 1
ATOM 1465 C C . GLY A 1 180 ? -7.906 -11.254 4.308 1.00 98.12 180 GLY A C 1
ATOM 1466 O O . GLY A 1 180 ? -8.644 -11.071 5.277 1.00 98.12 180 GLY A O 1
ATOM 1467 N N . SER A 1 181 ? -7.249 -12.410 4.159 1.00 98.19 181 SER A N 1
ATOM 1468 C CA . SER A 1 181 ? -7.380 -13.526 5.106 1.00 98.19 181 SER A CA 1
ATOM 1469 C C . SER A 1 181 ? -6.889 -13.195 6.520 1.00 98.19 181 SER A C 1
ATOM 1471 O O . SER A 1 181 ? -7.387 -13.773 7.484 1.00 98.19 181 SER A O 1
ATOM 1473 N N . TYR A 1 182 ? -5.908 -12.298 6.667 1.00 98.44 182 TYR A N 1
ATOM 1474 C CA . TYR A 1 182 ? -5.436 -11.836 7.977 1.00 98.44 182 TYR A CA 1
ATOM 1475 C C . TYR A 1 182 ? -6.452 -10.885 8.603 1.00 98.44 182 TYR A C 1
ATOM 1477 O O . TYR A 1 182 ? -6.777 -11.036 9.780 1.00 98.44 182 TYR A O 1
ATOM 1485 N N . LEU A 1 183 ? -7.015 -9.978 7.798 1.00 98.56 183 LEU A N 1
ATOM 1486 C CA . LEU A 1 183 ? -8.066 -9.058 8.233 1.00 98.56 183 LEU A CA 1
ATOM 1487 C C . LEU A 1 183 ? -9.291 -9.806 8.763 1.00 98.56 183 LEU A C 1
ATOM 1489 O O . LEU A 1 183 ? -9.739 -9.533 9.872 1.00 98.56 183 LEU A O 1
ATOM 1493 N N . ARG A 1 184 ? -9.774 -10.816 8.031 1.00 98.12 184 ARG A N 1
ATOM 1494 C CA . ARG A 1 184 ? -10.925 -11.638 8.454 1.00 98.12 184 ARG A CA 1
ATOM 1495 C C . ARG A 1 184 ? -10.668 -12.441 9.731 1.00 98.12 184 ARG A C 1
ATOM 1497 O O . ARG A 1 184 ? -11.610 -12.811 10.418 1.00 98.12 184 ARG A O 1
ATOM 1504 N N . LYS A 1 185 ? -9.401 -12.710 10.056 1.00 98.25 185 LYS A N 1
ATOM 1505 C CA . LYS A 1 185 ? -8.976 -13.400 11.286 1.00 98.25 185 LYS A CA 1
ATOM 1506 C C . LYS A 1 185 ? -8.659 -12.435 12.436 1.00 98.25 185 LYS A C 1
ATOM 1508 O O . LYS A 1 185 ? -8.107 -12.871 13.441 1.00 98.25 185 LYS A O 1
ATOM 1513 N N . GLY A 1 186 ? -8.920 -11.135 12.282 1.00 97.81 186 GLY A N 1
ATOM 1514 C CA . GLY A 1 186 ? -8.597 -10.124 13.293 1.00 97.81 186 GLY A CA 1
ATOM 1515 C C . GLY A 1 186 ? -7.097 -9.851 13.462 1.00 97.81 186 GLY A C 1
ATOM 1516 O O . GLY A 1 186 ? -6.682 -9.211 14.426 1.00 97.81 186 GLY A O 1
ATOM 1517 N N . ARG A 1 187 ? -6.248 -10.318 12.536 1.00 98.06 187 ARG A N 1
ATOM 1518 C CA . ARG A 1 187 ? -4.786 -10.141 12.587 1.00 98.06 187 ARG A CA 1
ATOM 1519 C C . ARG A 1 187 ? -4.369 -8.776 12.030 1.00 98.06 187 ARG A C 1
ATOM 1521 O O . ARG A 1 187 ? -3.578 -8.683 11.092 1.00 98.06 187 ARG A O 1
ATOM 1528 N N . TYR A 1 188 ? -4.910 -7.702 12.600 1.00 98.25 188 TYR A N 1
ATOM 1529 C CA . TYR A 1 188 ? -4.741 -6.334 12.086 1.00 98.25 188 TYR A CA 1
ATOM 1530 C C . TYR A 1 188 ? -3.304 -5.823 12.183 1.00 98.25 188 TYR A C 1
ATOM 1532 O O . TYR A 1 188 ? -2.825 -5.140 11.280 1.00 98.25 188 TYR A O 1
ATOM 1540 N N . ARG A 1 189 ? -2.587 -6.211 13.244 1.00 96.81 189 ARG A N 1
ATOM 1541 C CA . ARG A 1 189 ? -1.171 -5.869 13.428 1.00 96.81 189 ARG A CA 1
ATOM 1542 C C . ARG A 1 189 ? -0.303 -6.402 12.287 1.00 96.81 189 ARG A C 1
ATOM 1544 O O . ARG A 1 189 ? 0.538 -5.681 11.759 1.00 96.81 189 ARG A O 1
ATOM 1551 N N . ASP A 1 190 ? -0.548 -7.650 11.887 1.00 97.25 190 ASP A N 1
ATOM 1552 C CA . ASP A 1 190 ? 0.112 -8.255 10.732 1.00 97.25 190 ASP A CA 1
ATOM 1553 C C . ASP A 1 190 ? -0.288 -7.552 9.440 1.00 97.25 190 ASP A C 1
ATOM 1555 O O . ASP A 1 190 ? 0.577 -7.249 8.631 1.00 97.25 190 ASP A O 1
ATOM 1559 N N . ALA A 1 191 ? -1.573 -7.242 9.263 1.00 98.19 191 ALA A N 1
ATOM 1560 C CA . ALA A 1 191 ? -2.070 -6.600 8.052 1.00 98.19 191 ALA A CA 1
ATOM 1561 C C . ALA A 1 191 ? -1.464 -5.203 7.817 1.00 98.19 191 ALA A C 1
ATOM 1563 O O . ALA A 1 191 ? -1.048 -4.906 6.700 1.00 98.19 191 ALA A O 1
ATOM 1564 N N . PHE A 1 192 ? -1.354 -4.351 8.846 1.00 97.88 192 PHE A N 1
ATOM 1565 C CA . PHE A 1 192 ? -0.648 -3.064 8.719 1.00 97.88 192 PHE A CA 1
ATOM 1566 C C . PHE A 1 192 ? 0.828 -3.265 8.355 1.00 97.88 192 PHE A C 1
ATOM 1568 O O . PHE A 1 192 ? 1.331 -2.631 7.428 1.00 97.88 192 PHE A O 1
ATOM 1575 N N . HIS A 1 193 ? 1.521 -4.188 9.024 1.00 96.56 193 HIS A N 1
ATOM 1576 C CA . HIS A 1 193 ? 2.923 -4.463 8.707 1.00 96.56 193 HIS A CA 1
ATOM 1577 C C . HIS A 1 193 ? 3.094 -5.004 7.275 1.00 96.56 193 HIS A C 1
ATOM 1579 O O . HIS A 1 193 ? 4.001 -4.573 6.561 1.00 96.56 193 HIS A O 1
ATOM 1585 N N . MET A 1 194 ? 2.188 -5.874 6.820 1.00 95.75 194 MET A N 1
ATOM 1586 C CA . MET A 1 194 ? 2.165 -6.403 5.454 1.00 95.75 194 MET A CA 1
ATOM 1587 C C . MET A 1 194 ? 1.904 -5.319 4.417 1.00 95.75 194 MET A C 1
ATOM 1589 O O . MET A 1 194 ? 2.534 -5.345 3.363 1.00 95.75 194 MET A O 1
ATOM 1593 N N . HIS A 1 195 ? 1.023 -4.359 4.698 1.00 96.25 195 HIS A N 1
ATOM 1594 C CA . HIS A 1 195 ? 0.788 -3.250 3.778 1.00 96.25 195 HIS A CA 1
ATOM 1595 C C . HIS A 1 195 ? 2.075 -2.453 3.529 1.00 96.25 195 HIS A C 1
ATOM 1597 O O . HIS A 1 195 ? 2.440 -2.196 2.384 1.00 96.25 195 HIS A O 1
ATOM 1603 N N . ASN A 1 196 ? 2.802 -2.132 4.603 1.00 93.56 196 ASN A N 1
ATOM 1604 C CA . ASN A 1 196 ? 4.004 -1.307 4.522 1.00 93.56 196 ASN A CA 1
ATOM 1605 C C . ASN A 1 196 ? 5.243 -2.065 4.013 1.00 93.56 196 ASN A C 1
ATOM 1607 O O . ASN A 1 196 ? 6.078 -1.488 3.320 1.00 93.56 196 ASN A O 1
ATOM 1611 N N . THR A 1 197 ? 5.385 -3.347 4.369 1.00 90.81 197 THR A N 1
ATOM 1612 C CA . THR A 1 197 ? 6.634 -4.108 4.155 1.00 90.81 197 THR A CA 1
ATOM 1613 C C . THR A 1 197 ? 6.495 -5.302 3.213 1.00 90.81 197 THR A C 1
ATOM 1615 O O . THR A 1 197 ? 7.493 -5.763 2.664 1.00 90.81 197 THR A O 1
ATOM 1618 N N . GLY A 1 198 ? 5.277 -5.807 3.018 1.00 90.56 198 GLY A N 1
ATOM 1619 C CA . GLY A 1 198 ? 4.995 -7.070 2.333 1.00 90.56 198 GLY A CA 1
ATOM 1620 C C . GLY A 1 198 ? 5.008 -8.310 3.235 1.00 90.56 198 GLY A C 1
ATOM 1621 O O . GLY A 1 198 ? 4.508 -9.347 2.806 1.00 90.56 198 GLY A O 1
ATOM 1622 N N . ASP A 1 199 ? 5.503 -8.214 4.473 1.00 92.00 199 ASP A N 1
ATOM 1623 C CA . ASP A 1 199 ? 5.642 -9.347 5.398 1.00 92.00 199 ASP A CA 1
ATOM 1624 C C . ASP A 1 199 ? 4.747 -9.197 6.645 1.00 92.00 199 ASP A C 1
ATOM 1626 O O . ASP A 1 199 ? 4.466 -8.071 7.062 1.00 92.00 199 ASP A O 1
ATOM 1630 N N . PRO A 1 200 ? 4.306 -10.295 7.292 1.00 94.19 200 PRO A N 1
ATOM 1631 C CA . PRO A 1 200 ? 3.641 -10.245 8.598 1.00 94.19 200 PRO A CA 1
ATOM 1632 C C . PRO A 1 200 ? 4.515 -9.610 9.682 1.00 94.19 200 PRO A C 1
ATOM 1634 O O . PRO A 1 200 ? 5.736 -9.492 9.531 1.00 94.19 200 PRO A O 1
ATOM 1637 N N . PHE A 1 201 ? 3.903 -9.236 10.807 1.00 91.25 201 PHE A N 1
ATOM 1638 C CA . PHE A 1 201 ? 4.645 -8.589 11.878 1.00 91.25 201 PHE A CA 1
ATOM 1639 C C . PHE A 1 201 ? 5.691 -9.566 12.463 1.00 91.25 201 PHE A C 1
ATOM 1641 O O . PHE A 1 201 ? 5.350 -10.709 12.786 1.00 91.25 201 PHE A O 1
ATOM 1648 N N . PRO A 1 202 ? 6.961 -9.155 12.643 1.00 89.81 202 PRO A N 1
ATOM 1649 C CA . PRO A 1 202 ? 8.012 -10.036 13.144 1.00 89.81 202 PRO A CA 1
ATOM 1650 C C . PRO A 1 202 ? 7.722 -10.624 14.532 1.00 89.81 202 PRO A C 1
ATOM 1652 O O . PRO A 1 202 ? 7.390 -9.909 15.479 1.00 89.81 202 PRO A O 1
ATOM 1655 N N . SER A 1 203 ? 7.954 -11.929 14.691 1.00 87.25 203 SER A N 1
ATOM 1656 C CA . SER A 1 203 ? 7.776 -12.641 15.969 1.00 87.25 203 SER A CA 1
ATOM 1657 C C . SER A 1 203 ? 8.689 -12.133 17.090 1.00 87.25 203 SER A C 1
ATOM 1659 O O . SER A 1 203 ? 8.356 -12.266 18.261 1.00 87.25 203 SER A O 1
ATOM 1661 N N . ASN A 1 204 ? 9.816 -11.501 16.747 1.00 86.81 204 ASN A N 1
ATOM 1662 C CA . ASN A 1 204 ? 10.735 -10.881 17.705 1.00 86.81 204 ASN A CA 1
ATOM 1663 C C . ASN A 1 204 ? 10.239 -9.527 18.259 1.00 86.81 204 ASN A C 1
ATOM 1665 O O . ASN A 1 204 ? 10.978 -8.856 18.979 1.00 86.81 204 ASN A O 1
ATOM 1669 N N . GLY A 1 205 ? 9.033 -9.093 17.880 1.00 80.25 205 GLY A N 1
ATOM 1670 C CA . GLY A 1 205 ? 8.381 -7.892 18.398 1.00 80.25 205 GLY A CA 1
ATOM 1671 C C . GLY A 1 205 ? 8.858 -6.569 17.792 1.00 80.25 205 GLY A C 1
ATOM 1672 O O . GLY A 1 205 ? 8.203 -5.554 18.017 1.00 80.25 205 GLY A O 1
ATOM 1673 N N . LYS A 1 206 ? 9.929 -6.558 16.986 1.00 81.62 206 LYS A N 1
ATOM 1674 C CA . LYS A 1 206 ? 10.499 -5.328 16.411 1.00 81.62 206 LYS A CA 1
ATOM 1675 C C . LYS A 1 206 ? 9.972 -5.082 14.999 1.00 81.62 206 LYS A C 1
ATOM 1677 O O . LYS A 1 206 ? 10.242 -5.880 14.102 1.00 81.62 206 LYS A O 1
ATOM 1682 N N . SER A 1 207 ? 9.263 -3.967 14.803 1.00 83.00 207 SER A N 1
ATOM 1683 C CA . SER A 1 207 ? 8.773 -3.559 13.480 1.00 83.00 207 SER A CA 1
ATOM 1684 C C . SER A 1 207 ? 9.934 -3.318 12.510 1.00 83.00 207 SER A C 1
ATOM 1686 O O . SER A 1 207 ? 10.979 -2.798 12.907 1.00 83.00 207 SER A O 1
ATOM 1688 N N . ARG A 1 208 ? 9.754 -3.694 11.238 1.00 84.62 208 ARG A N 1
ATOM 1689 C CA . ARG A 1 208 ? 10.709 -3.412 10.144 1.00 84.62 208 ARG A CA 1
ATOM 1690 C C . ARG A 1 208 ? 10.239 -2.288 9.221 1.00 84.62 208 ARG A C 1
ATOM 1692 O O . ARG A 1 208 ? 10.857 -2.042 8.188 1.00 84.62 208 ARG A O 1
ATOM 1699 N N . THR A 1 209 ? 9.143 -1.631 9.580 1.00 84.00 209 THR A N 1
ATOM 1700 C CA . THR A 1 209 ? 8.654 -0.430 8.905 1.00 84.00 209 THR A CA 1
ATOM 1701 C C . THR A 1 209 ? 9.680 0.699 9.025 1.00 84.00 209 THR A C 1
ATOM 1703 O O . THR A 1 209 ? 10.431 0.771 9.998 1.00 84.00 209 THR A O 1
ATOM 1706 N N . PHE A 1 210 ? 9.725 1.592 8.032 1.00 84.94 210 PHE A N 1
ATOM 1707 C CA . PHE A 1 210 ? 10.595 2.775 8.098 1.00 84.94 210 PHE A CA 1
ATOM 1708 C C . PHE A 1 210 ? 10.243 3.660 9.303 1.00 84.94 210 PHE A C 1
ATOM 1710 O O . PHE A 1 210 ? 11.127 4.155 9.995 1.00 84.94 210 PHE A O 1
ATOM 1717 N N . ASP A 1 211 ? 8.945 3.825 9.551 1.00 86.94 211 ASP A N 1
ATOM 1718 C CA . ASP A 1 211 ? 8.419 4.443 10.759 1.00 86.94 211 ASP A CA 1
ATOM 1719 C C . ASP A 1 211 ? 8.049 3.350 11.777 1.00 86.94 211 ASP A C 1
ATOM 1721 O O . ASP A 1 211 ? 7.129 2.574 11.492 1.00 86.94 211 ASP A O 1
ATOM 1725 N N . PRO A 1 212 ? 8.722 3.261 12.939 1.00 86.88 212 PRO A N 1
ATOM 1726 C CA . PRO A 1 212 ? 8.473 2.209 13.925 1.00 86.88 212 PRO A CA 1
ATOM 1727 C C . PRO A 1 212 ? 7.048 2.236 14.493 1.00 86.88 212 PRO A C 1
ATOM 1729 O O . PRO A 1 212 ? 6.532 1.174 14.841 1.00 86.88 212 PRO A O 1
ATOM 1732 N N . ASP A 1 213 ? 6.398 3.404 14.510 1.00 91.12 213 ASP A N 1
ATOM 1733 C CA . ASP A 1 213 ? 5.069 3.590 15.101 1.00 91.12 213 ASP A CA 1
ATOM 1734 C C . ASP A 1 213 ? 3.935 3.366 14.085 1.00 91.12 213 ASP A C 1
ATOM 1736 O O . ASP A 1 213 ? 2.760 3.429 14.445 1.00 91.12 213 ASP A O 1
ATOM 1740 N N . TYR A 1 214 ? 4.252 3.090 12.811 1.00 94.38 214 TYR A N 1
ATOM 1741 C CA . TYR A 1 214 ? 3.267 2.950 11.729 1.00 94.38 214 TYR A CA 1
ATOM 1742 C C . TYR A 1 214 ? 2.125 1.991 12.096 1.00 94.38 214 TYR A C 1
ATOM 1744 O O . TYR A 1 214 ? 0.947 2.313 11.937 1.00 94.38 214 TYR A O 1
ATOM 1752 N N . VAL A 1 215 ? 2.478 0.821 12.634 1.00 95.75 215 VAL A N 1
ATOM 1753 C CA . VAL A 1 215 ? 1.511 -0.225 12.987 1.00 95.75 215 VAL A CA 1
ATOM 1754 C C . VAL A 1 215 ? 0.636 0.207 14.164 1.00 95.75 215 VAL A C 1
ATOM 1756 O O . VAL A 1 215 ? -0.585 0.062 14.105 1.00 95.75 215 VAL A O 1
ATOM 1759 N N . ASP A 1 216 ? 1.237 0.779 15.205 1.00 94.94 216 ASP A N 1
ATOM 1760 C CA . ASP A 1 216 ? 0.517 1.188 16.413 1.00 94.94 216 ASP A CA 1
ATOM 1761 C C . ASP A 1 216 ? -0.407 2.383 16.136 1.00 94.94 216 ASP A C 1
ATOM 1763 O O . ASP A 1 216 ? -1.544 2.422 16.615 1.00 94.94 216 ASP A O 1
ATOM 1767 N N . ARG A 1 217 ? 0.017 3.317 15.273 1.00 95.81 217 ARG A N 1
ATOM 1768 C CA . ARG A 1 217 ? -0.843 4.406 14.785 1.00 95.81 217 ARG A CA 1
ATOM 1769 C C . ARG A 1 217 ? -2.022 3.881 13.972 1.00 95.81 217 ARG A C 1
ATOM 1771 O O . ARG A 1 217 ? -3.138 4.354 14.172 1.00 95.81 217 ARG A O 1
ATOM 1778 N N . GLY A 1 218 ? -1.804 2.889 13.110 1.00 97.06 218 GLY A N 1
ATOM 1779 C CA . GLY A 1 218 ? -2.877 2.254 12.338 1.00 97.06 218 GLY A CA 1
ATOM 1780 C C . GLY A 1 218 ? -3.929 1.595 13.222 1.00 97.06 218 GLY A C 1
ATOM 1781 O O . GLY A 1 218 ? -5.124 1.819 13.036 1.00 97.06 218 GLY A O 1
ATOM 1782 N N . LEU A 1 219 ? -3.490 0.847 14.237 1.00 97.75 219 LEU A N 1
ATOM 1783 C CA . LEU A 1 219 ? -4.382 0.234 15.225 1.00 97.75 219 LEU A CA 1
ATOM 1784 C C . LEU A 1 219 ? -5.159 1.287 16.032 1.00 97.75 219 LEU A C 1
ATOM 1786 O O . LEU A 1 219 ? -6.359 1.128 16.254 1.00 97.75 219 LEU A O 1
ATOM 1790 N N . SER A 1 220 ? -4.498 2.378 16.430 1.00 96.69 220 SER A N 1
ATOM 1791 C CA . SER A 1 220 ? -5.144 3.491 17.139 1.00 96.69 220 SER A CA 1
ATOM 1792 C C . SER A 1 220 ? -6.222 4.176 16.290 1.00 96.69 220 SER A C 1
ATOM 1794 O O . SER A 1 220 ? -7.332 4.408 16.769 1.00 96.69 220 SER A O 1
ATOM 1796 N N . LEU A 1 221 ? -5.932 4.455 15.014 1.00 97.12 221 LEU A N 1
ATOM 1797 C CA . LEU A 1 221 ? -6.901 5.033 14.077 1.00 97.12 221 LEU A CA 1
ATOM 1798 C C . LEU A 1 221 ? -8.070 4.081 13.816 1.00 97.12 221 LEU A C 1
ATOM 1800 O O . LEU A 1 221 ? -9.219 4.510 13.794 1.00 97.12 221 LEU A O 1
ATOM 1804 N N . MET A 1 222 ? -7.795 2.784 13.666 1.00 97.12 222 MET A N 1
ATOM 1805 C CA . MET A 1 222 ? -8.835 1.773 13.475 1.00 97.12 222 MET A CA 1
ATOM 1806 C C . MET A 1 222 ? -9.827 1.768 14.638 1.00 97.12 222 MET A C 1
ATOM 1808 O O . MET A 1 222 ? -11.031 1.817 14.396 1.00 97.12 222 MET A O 1
ATOM 1812 N N . LYS A 1 223 ? -9.336 1.798 15.883 1.00 96.62 223 LYS A N 1
ATOM 1813 C CA . LYS A 1 223 ? -10.192 1.869 17.075 1.00 96.62 223 LYS A CA 1
ATOM 1814 C C . LYS A 1 223 ? -11.089 3.113 17.072 1.00 96.62 223 LYS A C 1
ATOM 1816 O O . LYS A 1 223 ? -12.243 3.029 17.472 1.00 96.62 223 LYS A O 1
ATOM 1821 N N . GLN A 1 224 ? -10.584 4.253 16.601 1.00 95.25 224 GLN A N 1
ATOM 1822 C CA . GLN A 1 224 ? -11.382 5.479 16.488 1.00 95.25 224 GLN A CA 1
ATOM 1823 C C . GLN A 1 224 ? -12.501 5.330 15.447 1.00 95.25 224 GLN A C 1
ATOM 1825 O O . GLN A 1 224 ? -13.645 5.666 15.731 1.00 95.25 224 GLN A O 1
ATOM 1830 N N . PHE A 1 225 ? -12.217 4.751 14.276 1.00 96.00 225 PHE A N 1
ATOM 1831 C CA . PHE A 1 225 ? -13.257 4.483 13.272 1.00 96.00 225 PHE A CA 1
ATOM 1832 C C . PHE A 1 225 ? -14.273 3.419 13.710 1.00 96.00 225 PHE A C 1
ATOM 1834 O O . PHE A 1 225 ? -15.410 3.441 13.247 1.00 96.00 225 PHE A O 1
ATOM 1841 N N . GLU A 1 226 ? -13.900 2.487 14.590 1.00 95.06 226 GLU A N 1
ATOM 1842 C CA . GLU A 1 226 ? -14.856 1.552 15.200 1.00 95.06 226 GLU A CA 1
ATOM 1843 C C . GLU A 1 226 ? -15.828 2.253 16.153 1.00 95.06 226 GLU A C 1
ATOM 1845 O O . GLU A 1 226 ? -16.978 1.837 16.242 1.00 95.06 226 GLU A O 1
ATOM 1850 N N . GLN A 1 227 ? -15.387 3.319 16.828 1.00 92.31 227 GLN A N 1
ATOM 1851 C CA . GLN A 1 227 ? -16.197 4.102 17.770 1.00 92.31 227 GLN A CA 1
ATOM 1852 C C . GLN A 1 227 ? -17.139 5.106 17.092 1.00 92.31 227 GLN A C 1
ATOM 1854 O O . GLN A 1 227 ? -18.041 5.615 17.748 1.00 92.31 227 GLN A O 1
ATOM 1859 N N . LEU A 1 228 ? -16.934 5.399 15.805 1.00 85.31 228 LEU A N 1
ATOM 1860 C CA . LEU A 1 228 ? -17.809 6.270 15.011 1.00 85.31 228 LEU A CA 1
ATOM 1861 C C . LEU A 1 228 ? -19.055 5.564 14.458 1.00 85.31 228 LEU A C 1
ATOM 1863 O O . LEU A 1 228 ? -19.883 6.219 13.826 1.00 85.31 228 LEU A O 1
ATOM 1867 N N . LYS A 1 229 ? -19.146 4.242 14.623 1.00 61.50 229 LYS A N 1
ATOM 1868 C CA . LYS A 1 229 ? -20.258 3.428 14.126 1.00 61.50 229 LYS A CA 1
ATOM 1869 C C . LYS A 1 229 ? -21.499 3.521 14.999 1.00 61.50 229 LYS A C 1
ATOM 1871 O O . LYS A 1 229 ? -21.348 3.583 16.237 1.00 61.50 229 LYS A O 1
#

Radius of gyration: 27.01 Å; chains: 1; bounding box: 98×46×53 Å

Secondary structure (DSSP, 8-state):
--------PPPHHHHHHHHHHHHHHHHHHHHHTHHHHTT------HHHHHHHHHHHHHHHIIIIIHHHHHHHHHHT--HHHHHHHHHHHHTT-SSPP-EE-HHHHHHHHHHHTTSSSEETTEEHHHHTT--HHHHHHHTEEETTTTEETTHHHHHT--HHHHHSTTHHHHHHHHHIIIIIHHHHTT-HHHHHHHHHHSSPPPTTS---SSSTTHHHHHHHHHHHHHHT-

pLDDT: mean 87.1, std 15.12, range [42.06, 98.75]

Foldseek 3Di:
DDDDDDDDDDDPVRVVVVVVVVVVVVVVVCVVCVCVVVVDPPPPPPVVVVVLLVVLLVLLCVQCVVVLVVLCVVLVFQSLLLSLLLCLQASSDVVGDKDADPVQLVVLVCQLVVVDQDDVPDGNVLCVPPDSVSSRLQRMQAGSNRDRQVVCVVVVHHSCCCHDPNVSVVVVVSLCVLCRVCRVVVVQLQSQLCSQPVGGADPVNFRPHPDRCSSVSSVVSSVVSVVVD

Sequence (229 aa):
MAKKKKTKYFSHTDRKVLFILLTIVLVFVVYDNRDFLFGIKKTVPETEKNYNHESLINRTEHNYGKEIDRLAGEFGLPAAYLKALVALECSGMKPPGTRFERHVFKRLKKLRDGKISKMENLKMTTVKNVNDDGLKNLATSWGPFQLMGYKCVILGIYVVDIRGDNSLYWGIKWIDLTYGSYLRKGRYRDAFHMHNTGDPFPSNGKSRTFDPDYVDRGLSLMKQFEQLK